Protein AF-A0A9Q0Y8T5-F1 (afdb_monomer)

pLDDT: mean 87.16, std 9.36, range [39.81, 97.25]

Radius of gyration: 27.65 Å; Cα contacts (8 Å, |Δi|>4): 551; chains: 1; bounding box: 73×61×67 Å

InterPro domains:
  IPR027417 P-loop containing nucleoside triphosphate hydrolase [SSF52540] (1-265)
  IPR051055 PIF1 DNA helicase [PTHR47642] (1-347)

Sequence (352 aa):
MRQKDDQAFAQLLNRLREGNQTCHDLATLAARQFTSDKVPNEATHLFQTNDQVNAHNNKMFDLLRTNKVQIPAIDVVTGDVSKTVKQTLLDHIPENPTKTMGLTSNLSLAVGQRVDLCLNVAVDDGLINGASGVVKSIHNSQTNQIHTVWIQFDDSSVGKAVRQSTRHLNTSDLPTTWTPITRVARQFRSGRSKNAEILRKQFPLRPASAKTVHRCQGDTLNQVVVDMSGQRSQCHVHYVALSRVTSLSGLYILNLNQDKINVDQNVLEEMKILRTKRAMKMCMPPIKTTENTTTFLHQNVRSLRKHISDIKSDGNIFSADVLVFTECHLTSTACTQDLHLDGYNLFLNKSV

Foldseek 3Di:
DQQPVAVVLVVLLVCLLLVNHDPVSVVLVVVQEDDPVPADLQAAEADADVVVQVVVLVVNLVPDPADKDKAAKDKDKDFDDDPVVRVVQVVQDDQDCVQVVQFGRIAIDGQQFKKFQCACPDVVQVNHGGFIWGFHDFDADPVRHTFKTWTQTPDQSHQLVQLVVCVVVPPDPDDSRIHIWGWDWDWGDDDDDPGMIMIITDTSMHGGSYDYLVSCQVAAGQAYEYEPPDPDQDACSVSSRSVNHNYSVRYHYYPDDPVSSHHDPVVSVVVVCCVPPVDPDPPDDQPDDDPPDQFEDEDADEPCLVCLVVCLVDVSNVVHNYYHYHYPDDDPDDDPPSNDHPPDDDDDDPPD

Mean predicted aligned error: 10.92 Å

Structure (mmCIF, N/CA/C/O backbone):
data_AF-A0A9Q0Y8T5-F1
#
_entry.id   AF-A0A9Q0Y8T5-F1
#
loop_
_atom_site.group_PDB
_atom_site.id
_atom_site.type_symbol
_atom_site.label_atom_id
_atom_site.label_alt_id
_atom_site.label_comp_id
_atom_site.label_asym_id
_atom_site.label_entity_id
_atom_site.label_seq_id
_atom_site.pdbx_PDB_ins_code
_atom_site.Cartn_x
_atom_site.Cartn_y
_atom_site.Cartn_z
_atom_site.occupancy
_atom_site.B_iso_or_equiv
_atom_site.auth_seq_id
_atom_site.auth_comp_id
_atom_site.auth_asym_id
_atom_site.auth_atom_id
_atom_site.pdbx_PDB_model_num
ATOM 1 N N . MET A 1 1 ? -13.356 1.550 10.737 1.00 67.88 1 MET A N 1
ATOM 2 C CA . MET A 1 1 ? -12.472 0.733 11.604 1.00 67.88 1 MET A CA 1
ATOM 3 C C . MET A 1 1 ? -12.069 -0.528 10.856 1.00 67.88 1 MET A C 1
ATOM 5 O O . MET A 1 1 ? -12.896 -1.024 10.103 1.00 67.88 1 MET A O 1
ATOM 9 N N . ARG A 1 2 ? -10.822 -1.002 11.012 1.00 82.62 2 ARG A N 1
ATOM 10 C CA . ARG A 1 2 ? -10.270 -2.104 10.200 1.00 82.62 2 ARG A CA 1
ATOM 11 C C . ARG A 1 2 ? -10.816 -3.477 10.614 1.00 82.62 2 ARG A C 1
ATOM 13 O O . ARG A 1 2 ? -11.361 -4.169 9.769 1.00 82.62 2 ARG A O 1
ATOM 20 N N . GLN A 1 3 ? -10.735 -3.831 11.896 1.00 89.38 3 GLN A N 1
ATOM 21 C CA . GLN A 1 3 ? -11.243 -5.098 12.452 1.00 89.38 3 GLN A CA 1
ATOM 22 C C . GLN A 1 3 ? -12.678 -4.966 12.992 1.00 89.38 3 GLN A C 1
ATOM 24 O O . GLN A 1 3 ? -12.993 -5.447 14.074 1.00 89.38 3 GLN A O 1
ATOM 29 N N . LYS A 1 4 ? -13.547 -4.233 12.284 1.00 85.94 4 LYS A N 1
ATOM 30 C CA . LYS A 1 4 ? -14.898 -3.903 12.780 1.00 85.94 4 LYS A CA 1
ATOM 31 C C . LYS A 1 4 ? -15.780 -5.139 13.026 1.00 85.94 4 LYS A C 1
ATOM 33 O O . LYS A 1 4 ? -16.634 -5.087 13.900 1.00 85.94 4 LYS A O 1
ATOM 38 N N . ASP A 1 5 ? -15.542 -6.216 12.281 1.00 88.50 5 ASP A N 1
ATOM 39 C CA . ASP A 1 5 ? -16.366 -7.429 12.292 1.00 88.50 5 ASP A CA 1
ATOM 40 C C . ASP A 1 5 ? -15.785 -8.524 13.217 1.00 88.50 5 ASP A C 1
ATOM 42 O O . ASP A 1 5 ? -16.373 -9.591 13.352 1.00 88.50 5 ASP A O 1
ATOM 46 N N . ASP A 1 6 ? -14.639 -8.269 13.869 1.00 91.69 6 ASP A N 1
ATOM 47 C CA . ASP A 1 6 ? -13.945 -9.213 14.759 1.00 91.69 6 ASP A CA 1
ATOM 48 C C . ASP A 1 6 ? -13.495 -8.501 16.048 1.00 91.69 6 ASP A C 1
ATOM 50 O O . ASP A 1 6 ? -12.343 -8.085 16.219 1.00 91.69 6 ASP A O 1
ATOM 54 N N . GLN A 1 7 ? -14.452 -8.306 16.960 1.00 92.81 7 GLN A N 1
ATOM 55 C CA . GLN A 1 7 ? -14.233 -7.576 18.211 1.00 92.81 7 GLN A CA 1
ATOM 56 C C . GLN A 1 7 ? -13.193 -8.259 19.109 1.00 92.81 7 GLN A C 1
ATOM 58 O O . GLN A 1 7 ? -12.370 -7.571 19.720 1.00 92.81 7 GLN A O 1
ATOM 63 N N . ALA A 1 8 ? -13.206 -9.593 19.178 1.00 93.69 8 ALA A N 1
ATOM 64 C CA . ALA A 1 8 ? -12.260 -10.359 19.986 1.00 93.69 8 ALA A CA 1
ATOM 65 C C . ALA A 1 8 ? -10.823 -10.137 19.496 1.00 93.69 8 ALA A C 1
ATOM 67 O O . ALA A 1 8 ? -9.931 -9.830 20.293 1.00 93.69 8 ALA A O 1
ATOM 68 N N . PHE A 1 9 ? -10.608 -10.187 18.178 1.00 94.69 9 PHE A N 1
ATOM 69 C CA . PHE A 1 9 ? -9.304 -9.905 17.591 1.00 94.69 9 PHE A CA 1
ATOM 70 C C . PHE A 1 9 ? -8.883 -8.442 17.763 1.00 94.69 9 PHE A C 1
ATOM 72 O O . PHE A 1 9 ? -7.728 -8.169 18.092 1.00 94.69 9 PHE A O 1
ATOM 79 N N . ALA A 1 10 ? -9.805 -7.487 17.614 1.00 93.81 10 ALA A N 1
ATOM 80 C CA . ALA A 1 10 ? -9.514 -6.074 17.853 1.00 93.81 10 ALA A CA 1
ATOM 81 C C . ALA A 1 10 ? -9.046 -5.819 19.299 1.00 93.81 10 ALA A C 1
ATOM 83 O O . ALA A 1 10 ? -8.082 -5.085 19.528 1.00 93.81 10 ALA A O 1
ATOM 84 N N . GLN A 1 11 ? -9.693 -6.452 20.281 1.00 94.38 11 GLN A N 1
ATOM 85 C CA . GLN A 1 11 ? -9.298 -6.367 21.687 1.00 94.38 11 GLN A CA 1
ATOM 86 C C . GLN A 1 11 ? -7.937 -7.024 21.949 1.00 94.38 11 GLN A C 1
ATOM 88 O O . GLN A 1 11 ? -7.119 -6.438 22.661 1.00 94.38 11 GLN A O 1
ATOM 93 N N . LEU A 1 12 ? -7.669 -8.187 21.343 1.00 95.44 12 LEU A N 1
ATOM 94 C CA . LEU A 1 12 ? -6.359 -8.844 21.394 1.00 95.44 12 LEU A CA 1
ATOM 95 C C . LEU A 1 12 ? -5.266 -7.912 20.865 1.00 95.44 12 LEU A C 1
ATOM 97 O O . LEU A 1 12 ? -4.269 -7.681 21.544 1.00 95.44 12 LEU A O 1
ATOM 101 N N . LEU A 1 13 ? -5.466 -7.317 19.685 1.00 94.50 13 LEU A N 1
ATOM 102 C CA . LEU A 1 13 ? -4.510 -6.385 19.086 1.00 94.50 13 LEU A CA 1
ATOM 103 C C . LEU A 1 13 ? -4.278 -5.146 19.962 1.00 94.50 13 LEU A C 1
ATOM 105 O O . LEU A 1 13 ? -3.143 -4.686 20.067 1.00 94.50 13 LEU A O 1
ATOM 109 N N . ASN A 1 14 ? -5.319 -4.616 20.608 1.00 93.94 14 ASN A N 1
ATOM 110 C CA . ASN A 1 14 ? -5.189 -3.478 21.521 1.00 93.94 14 ASN A CA 1
ATOM 111 C C . ASN A 1 14 ? -4.355 -3.821 22.760 1.00 93.94 14 ASN A C 1
ATOM 113 O O . ASN A 1 14 ? -3.514 -3.016 23.155 1.00 93.94 14 ASN A O 1
ATOM 117 N N . ARG A 1 15 ? -4.539 -5.014 23.340 1.00 94.69 15 ARG A N 1
ATOM 118 C CA . ARG A 1 15 ? -3.687 -5.499 24.436 1.00 94.69 15 ARG A CA 1
ATOM 119 C C . ARG A 1 15 ? -2.245 -5.674 23.975 1.00 94.69 15 ARG A C 1
ATOM 121 O O . ARG A 1 15 ? -1.331 -5.175 24.624 1.00 94.69 15 ARG A O 1
ATOM 128 N N . LEU A 1 16 ? -2.054 -6.296 22.812 1.00 93.00 16 LEU A N 1
ATOM 129 C CA . LEU A 1 16 ? -0.740 -6.527 22.214 1.00 93.00 16 LEU A CA 1
ATOM 130 C C . LEU A 1 16 ? 0.015 -5.217 21.934 1.00 93.00 16 LEU A C 1
ATOM 132 O O . LEU A 1 16 ? 1.216 -5.133 22.160 1.00 93.00 16 LEU A O 1
ATOM 136 N N . ARG A 1 17 ? -0.693 -4.169 21.492 1.00 91.75 17 ARG A N 1
ATOM 137 C CA . ARG A 1 17 ? -0.132 -2.829 21.246 1.00 91.75 17 ARG A CA 1
ATOM 138 C C . ARG A 1 17 ? 0.574 -2.249 22.470 1.00 91.75 17 ARG A C 1
ATOM 140 O O . ARG A 1 17 ? 1.554 -1.523 22.311 1.00 91.75 17 ARG A O 1
ATOM 147 N N . GLU A 1 18 ? 0.028 -2.519 23.651 1.00 91.19 18 GLU A N 1
ATOM 148 C CA . GLU A 1 18 ? 0.497 -1.987 24.931 1.00 91.19 18 GLU A CA 1
ATOM 149 C C . GLU A 1 18 ? 1.382 -2.973 25.702 1.00 91.19 18 GLU A C 1
ATOM 151 O O . GLU A 1 18 ? 1.854 -2.635 26.780 1.00 91.19 18 GLU A O 1
ATOM 156 N N . GLY A 1 19 ? 1.614 -4.177 25.169 1.00 90.31 19 GLY A N 1
ATOM 157 C CA . GLY A 1 19 ? 2.358 -5.223 25.875 1.00 90.31 19 GLY A CA 1
ATOM 158 C C . GLY A 1 19 ? 1.554 -5.907 26.990 1.00 90.31 19 GLY A C 1
ATOM 159 O O . GLY A 1 19 ? 2.133 -6.565 27.846 1.00 90.31 19 GLY A O 1
ATOM 160 N N . ASN A 1 20 ? 0.224 -5.765 26.980 1.00 92.62 20 ASN A N 1
ATOM 161 C CA . ASN A 1 20 ? -0.702 -6.289 27.990 1.00 92.62 20 ASN A CA 1
ATOM 162 C C . ASN A 1 20 ? -1.377 -7.605 27.548 1.00 92.62 20 ASN A C 1
ATOM 164 O O . ASN A 1 20 ? -2.517 -7.885 27.928 1.00 92.62 20 ASN A O 1
ATOM 168 N N . GLN A 1 21 ? -0.730 -8.384 26.676 1.00 92.19 21 GLN A N 1
ATOM 169 C CA . GLN A 1 21 ? -1.267 -9.654 26.181 1.00 92.19 21 GLN A CA 1
ATOM 170 C C . GLN A 1 21 ? -1.440 -10.686 27.303 1.00 92.19 21 GLN A C 1
ATOM 172 O O . GLN A 1 21 ? -0.579 -10.863 28.161 1.00 92.19 21 GLN A O 1
ATOM 177 N N . THR A 1 22 ? -2.558 -11.401 27.266 1.00 93.94 22 THR A N 1
ATOM 178 C CA . THR A 1 22 ? -2.884 -12.483 28.201 1.00 93.94 22 THR A CA 1
ATOM 179 C C . THR A 1 22 ? -2.367 -13.835 27.700 1.00 93.94 22 THR A C 1
ATOM 181 O O . THR A 1 22 ? -2.028 -13.999 26.526 1.00 93.94 22 THR A O 1
ATOM 184 N N . CYS A 1 23 ? -2.373 -14.855 28.563 1.00 93.06 23 CYS A N 1
ATOM 185 C CA . CYS A 1 23 ? -2.087 -16.232 28.146 1.00 93.06 23 CYS A CA 1
ATOM 186 C C . CYS A 1 23 ? -3.056 -16.728 27.055 1.00 93.06 23 CYS A C 1
ATOM 188 O O . CYS A 1 23 ? -2.643 -17.443 26.143 1.00 93.06 23 CYS A O 1
ATOM 190 N N . HIS A 1 24 ? -4.320 -16.295 27.098 1.00 94.62 24 HIS A N 1
ATOM 191 C CA . HIS A 1 24 ? -5.316 -16.611 26.077 1.00 94.62 24 HIS A CA 1
ATOM 192 C C . HIS A 1 24 ? -5.001 -15.946 24.729 1.00 94.62 24 HIS A C 1
ATOM 194 O O . HIS A 1 24 ? -5.141 -16.578 23.682 1.00 94.62 24 HIS A O 1
ATOM 200 N N . ASP A 1 25 ? -4.514 -14.701 24.738 1.00 94.38 25 ASP A N 1
ATOM 201 C CA . ASP A 1 25 ? -4.087 -14.007 23.517 1.00 94.38 25 ASP A CA 1
ATOM 202 C C . ASP A 1 25 ? -2.917 -14.736 22.848 1.00 94.38 25 ASP A C 1
ATOM 204 O O . ASP A 1 25 ? -2.925 -14.965 21.638 1.00 94.38 25 ASP A O 1
ATOM 208 N N . LEU A 1 26 ? -1.929 -15.158 23.643 1.00 92.31 26 LEU A N 1
ATOM 209 C CA . LEU A 1 26 ? -0.777 -15.915 23.155 1.00 92.31 26 LEU A CA 1
ATOM 210 C C . LEU A 1 26 ? -1.186 -17.286 22.606 1.00 92.31 26 LEU A C 1
ATOM 212 O O . LEU A 1 26 ? -0.705 -17.674 21.544 1.00 92.31 26 LEU A O 1
ATOM 216 N N . ALA A 1 27 ? -2.105 -17.989 23.274 1.00 94.25 27 ALA A N 1
ATOM 217 C CA . ALA A 1 27 ? -2.665 -19.244 22.772 1.00 94.25 27 ALA A CA 1
ATOM 218 C C . ALA A 1 27 ? -3.433 -19.041 21.453 1.00 94.25 27 ALA A C 1
ATOM 220 O O . ALA A 1 27 ? -3.306 -19.843 20.530 1.00 94.25 27 ALA A O 1
ATOM 221 N N . THR A 1 28 ? -4.168 -17.934 21.331 1.00 94.88 28 THR A N 1
ATOM 222 C CA . THR A 1 28 ? -4.886 -17.564 20.103 1.00 94.88 28 THR A CA 1
ATOM 223 C C . THR A 1 28 ? -3.918 -17.302 18.949 1.00 94.88 28 THR A C 1
ATOM 225 O O . THR A 1 28 ? -4.132 -17.794 17.844 1.00 94.88 28 THR A O 1
ATOM 228 N N . LEU A 1 29 ? -2.818 -16.580 19.192 1.00 93.50 29 LEU A N 1
ATOM 229 C CA . LEU A 1 29 ? -1.768 -16.368 18.189 1.00 93.50 29 LEU A CA 1
ATOM 230 C C . LEU A 1 29 ? -1.040 -17.674 17.837 1.00 93.50 29 LEU A C 1
ATOM 232 O O . LEU A 1 29 ? -0.762 -17.914 16.664 1.00 93.50 29 LEU A O 1
ATOM 236 N N . ALA A 1 30 ? -0.782 -18.543 18.818 1.00 93.25 30 ALA A N 1
ATOM 237 C CA . ALA A 1 30 ? -0.176 -19.856 18.595 1.00 93.25 30 ALA A CA 1
ATOM 238 C C . ALA A 1 30 ? -1.070 -20.769 17.740 1.00 93.25 30 ALA A C 1
ATOM 240 O O . ALA A 1 30 ? -0.576 -21.453 16.849 1.00 93.25 30 ALA A O 1
ATOM 241 N N . ALA A 1 31 ? -2.394 -20.710 17.916 1.00 94.31 31 ALA A N 1
ATOM 242 C CA . ALA A 1 31 ? -3.352 -21.413 17.058 1.00 94.31 31 ALA A CA 1
ATOM 243 C C . ALA A 1 31 ? -3.362 -20.899 15.603 1.00 94.31 31 ALA A C 1
ATOM 245 O O . ALA A 1 31 ? -3.901 -21.554 14.711 1.00 94.31 31 ALA A O 1
ATOM 246 N N . ARG A 1 32 ? -2.767 -19.727 15.351 1.00 94.19 32 ARG A N 1
ATOM 247 C CA . ARG A 1 32 ? -2.553 -19.151 14.015 1.00 94.19 32 ARG A CA 1
ATOM 248 C C . ARG A 1 32 ? -1.127 -19.346 13.506 1.00 94.19 32 ARG A C 1
ATOM 250 O O . ARG A 1 32 ? -0.751 -18.719 12.513 1.00 94.19 32 ARG A O 1
ATOM 257 N N . GLN A 1 33 ? -0.333 -20.192 14.158 1.00 93.44 33 GLN A N 1
ATOM 258 C CA . GLN A 1 33 ? 0.968 -20.592 13.650 1.00 93.44 33 GLN A CA 1
ATOM 259 C C . GLN A 1 33 ? 0.806 -21.680 12.586 1.00 93.44 33 GLN A C 1
ATOM 261 O O . GLN A 1 33 ? 0.162 -22.703 12.809 1.00 93.44 33 GLN A O 1
ATOM 266 N N . PHE A 1 34 ? 1.413 -21.459 11.425 1.00 93.19 34 PHE A N 1
ATOM 267 C CA . PHE A 1 34 ? 1.387 -22.387 10.300 1.00 93.19 34 PHE A CA 1
ATOM 268 C C . PHE A 1 34 ? 2.806 -22.741 9.863 1.00 93.19 34 PHE A C 1
ATOM 270 O O . PHE A 1 34 ? 3.776 -22.041 10.156 1.00 93.19 34 PHE A O 1
ATOM 277 N N . THR A 1 35 ? 2.916 -23.849 9.143 1.00 89.19 35 THR A N 1
ATOM 278 C CA . THR A 1 35 ? 4.107 -24.214 8.382 1.00 89.19 35 THR A CA 1
ATOM 279 C C . THR A 1 35 ? 4.017 -23.606 6.982 1.00 89.19 35 THR A C 1
ATOM 281 O O . THR A 1 35 ? 2.923 -23.344 6.479 1.00 89.19 35 THR A O 1
ATOM 284 N N . SER A 1 36 ? 5.161 -23.356 6.343 1.00 82.81 36 SER A N 1
ATOM 285 C CA . SER A 1 36 ? 5.231 -22.621 5.070 1.00 82.81 36 SER A CA 1
ATOM 286 C C . SER A 1 36 ? 4.442 -23.262 3.918 1.00 82.81 36 SER A C 1
ATOM 288 O O . SER A 1 36 ? 4.075 -22.570 2.979 1.00 82.81 36 SER A O 1
ATOM 290 N N . ASP A 1 37 ? 4.174 -24.566 3.983 1.00 83.88 37 ASP A N 1
ATOM 291 C CA . ASP A 1 37 ? 3.366 -25.341 3.032 1.00 83.88 37 ASP A CA 1
ATOM 292 C C . ASP A 1 37 ? 1.849 -25.144 3.197 1.00 83.88 37 ASP A C 1
ATOM 2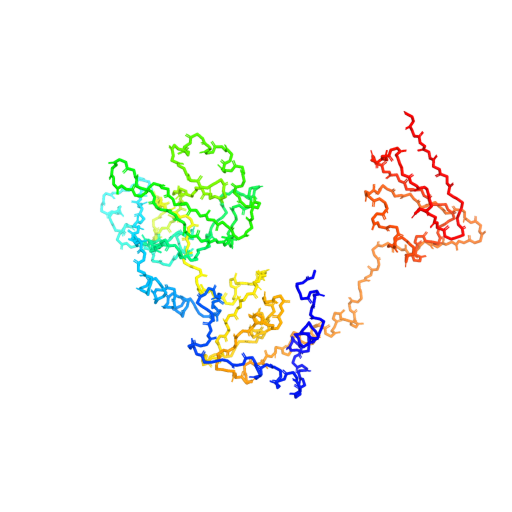94 O O . ASP A 1 37 ? 1.094 -25.402 2.263 1.00 83.88 37 ASP A O 1
ATOM 298 N N . LYS A 1 38 ? 1.389 -24.667 4.360 1.00 85.94 38 LYS A N 1
ATOM 299 C CA . LYS A 1 38 ? -0.040 -24.482 4.679 1.00 85.94 38 LYS A CA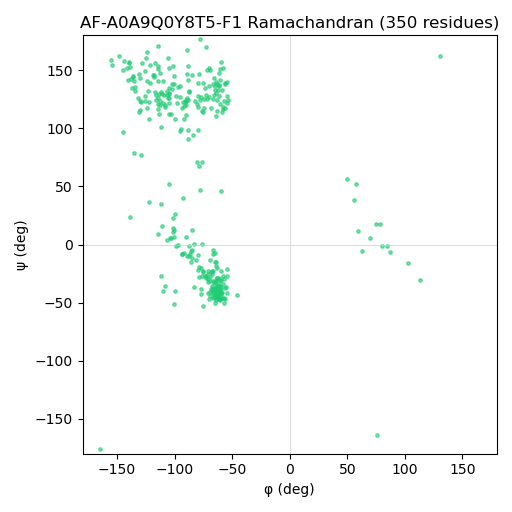 1
ATOM 300 C C . LYS A 1 38 ? -0.520 -23.040 4.533 1.00 85.94 38 LYS A C 1
ATOM 302 O O . LYS A 1 38 ? -1.648 -22.718 4.905 1.00 85.94 38 LYS A O 1
ATOM 307 N N . VAL A 1 39 ? 0.339 -22.164 4.026 1.00 88.12 39 VAL A N 1
ATOM 308 C CA . VAL A 1 39 ? 0.042 -20.747 3.843 1.00 88.12 39 VAL A CA 1
ATOM 309 C C . VAL A 1 39 ? -0.441 -20.496 2.408 1.00 88.12 39 VAL A C 1
ATOM 311 O O . VAL A 1 39 ? 0.161 -21.026 1.476 1.00 88.12 39 VAL A O 1
ATOM 314 N N . PRO A 1 40 ? -1.498 -19.688 2.194 1.00 86.88 40 PRO A N 1
ATOM 315 C CA . PRO A 1 40 ? -1.965 -19.362 0.848 1.00 86.88 40 PRO A CA 1
ATOM 316 C C . PRO A 1 40 ? -0.897 -18.631 0.025 1.00 86.88 40 PRO A C 1
ATOM 318 O O . PRO A 1 40 ? -0.283 -17.677 0.506 1.00 86.88 40 PRO A O 1
ATOM 321 N N . ASN A 1 41 ? -0.724 -19.022 -1.239 1.00 81.81 41 ASN A N 1
ATOM 322 C CA . ASN A 1 41 ? 0.243 -18.392 -2.147 1.00 81.81 41 ASN A CA 1
ATOM 323 C C . ASN A 1 41 ? -0.146 -16.950 -2.509 1.00 81.81 41 ASN A C 1
ATOM 325 O O . ASN A 1 41 ? 0.708 -16.134 -2.855 1.00 81.81 41 ASN A O 1
ATOM 329 N N . GLU A 1 42 ? -1.439 -16.634 -2.447 1.00 84.06 42 GLU A N 1
ATOM 330 C CA . GLU A 1 42 ? -1.994 -15.317 -2.749 1.00 84.06 42 GLU A CA 1
ATOM 331 C C . GLU A 1 42 ? -1.814 -14.325 -1.589 1.00 84.06 42 GLU A C 1
ATOM 333 O O . GLU A 1 42 ? -1.900 -13.109 -1.795 1.00 84.06 42 GLU A O 1
ATOM 338 N N . ALA A 1 43 ? -1.567 -14.827 -0.373 1.00 88.94 43 ALA A N 1
ATOM 339 C CA . ALA A 1 43 ? -1.438 -14.002 0.818 1.00 88.94 43 ALA A CA 1
ATOM 340 C C . ALA A 1 43 ? -0.147 -13.172 0.772 1.00 88.94 43 ALA A C 1
ATOM 342 O O . ALA A 1 43 ? 0.939 -13.650 0.438 1.00 88.94 43 ALA A O 1
ATOM 343 N N . THR A 1 44 ? -0.260 -11.894 1.139 1.00 91.75 44 THR A N 1
ATOM 344 C CA . THR A 1 44 ? 0.901 -10.998 1.135 1.00 91.75 44 THR A CA 1
ATOM 345 C C . THR A 1 44 ? 1.802 -11.316 2.322 1.00 91.75 44 THR A C 1
ATOM 347 O O . THR A 1 44 ? 1.354 -11.296 3.471 1.00 91.75 44 THR A O 1
ATOM 350 N N . HIS A 1 45 ? 3.077 -11.576 2.049 1.00 94.06 45 HIS A N 1
ATOM 351 C CA . HIS A 1 45 ? 4.071 -11.850 3.080 1.00 94.06 45 HIS A CA 1
ATOM 352 C C . HIS A 1 45 ? 4.697 -10.556 3.600 1.00 94.06 45 HIS A C 1
ATOM 354 O O . HIS A 1 45 ? 5.141 -9.709 2.825 1.00 94.06 45 HIS A O 1
ATOM 360 N N . LEU A 1 46 ? 4.754 -10.397 4.919 1.00 92.75 46 LEU A N 1
ATOM 361 C CA . LEU A 1 46 ? 5.363 -9.248 5.573 1.00 92.75 46 LEU A CA 1
ATOM 362 C C . LEU A 1 46 ? 6.713 -9.618 6.174 1.00 92.75 46 LEU A C 1
ATOM 364 O O . LEU A 1 46 ? 6.814 -10.522 7.002 1.00 92.75 46 LEU A O 1
ATOM 368 N N . PHE A 1 47 ? 7.734 -8.851 5.799 1.00 91.44 47 PHE A N 1
ATOM 369 C CA . PHE A 1 47 ? 9.098 -8.996 6.303 1.00 91.44 47 PHE A CA 1
ATOM 370 C C . PHE A 1 47 ? 9.620 -7.692 6.906 1.00 91.44 47 PHE A C 1
ATOM 372 O O . PHE A 1 47 ? 9.065 -6.611 6.698 1.00 91.44 47 PHE A O 1
ATOM 379 N N . GLN A 1 48 ? 10.716 -7.771 7.656 1.00 87.06 48 GLN A N 1
ATOM 380 C CA . GLN A 1 48 ? 11.328 -6.590 8.269 1.00 87.06 48 GLN A CA 1
ATOM 381 C C . GLN A 1 48 ? 12.247 -5.845 7.291 1.00 87.06 48 GLN A C 1
ATOM 383 O O . GLN A 1 48 ? 12.284 -4.615 7.304 1.00 87.06 48 GLN A O 1
ATOM 388 N N . THR A 1 49 ? 12.972 -6.565 6.425 1.00 88.31 49 THR A N 1
ATOM 389 C CA . THR A 1 49 ? 13.985 -5.979 5.531 1.00 88.31 49 THR A CA 1
ATOM 390 C C . THR A 1 49 ? 13.603 -6.086 4.057 1.00 88.31 49 THR A C 1
ATOM 392 O O . THR A 1 49 ? 12.873 -6.988 3.645 1.00 88.31 49 THR A O 1
ATOM 395 N N . ASN A 1 50 ? 14.124 -5.166 3.236 1.00 88.81 50 ASN A N 1
ATOM 396 C CA . ASN A 1 50 ? 13.925 -5.216 1.785 1.00 88.81 50 ASN A CA 1
ATOM 397 C C . ASN A 1 50 ? 14.572 -6.459 1.159 1.00 88.81 50 ASN A C 1
ATOM 399 O O . ASN A 1 50 ? 14.032 -6.982 0.193 1.00 88.81 50 ASN A O 1
ATOM 403 N N . ASP A 1 51 ? 15.672 -6.966 1.718 1.00 89.88 51 ASP A N 1
ATOM 404 C CA . ASP A 1 51 ? 16.359 -8.144 1.178 1.00 89.88 51 ASP A CA 1
ATOM 405 C C . ASP A 1 51 ? 15.487 -9.399 1.279 1.00 89.88 51 ASP A C 1
ATOM 407 O O . ASP A 1 51 ? 15.358 -10.138 0.307 1.00 89.88 51 ASP A O 1
ATOM 411 N N . GLN A 1 52 ? 14.805 -9.595 2.415 1.00 91.00 52 GLN A N 1
ATOM 412 C CA . GLN A 1 52 ? 13.840 -10.686 2.590 1.00 91.00 52 GLN A CA 1
ATOM 413 C C . GLN A 1 52 ? 12.652 -10.545 1.630 1.00 91.00 52 GLN A C 1
ATOM 415 O O . GLN A 1 52 ? 12.231 -11.522 1.009 1.00 91.00 52 GLN A O 1
ATOM 420 N N . VAL A 1 53 ? 12.143 -9.318 1.466 1.00 91.81 53 VAL A N 1
ATOM 421 C CA . VAL A 1 53 ? 11.069 -9.016 0.509 1.00 91.81 53 VAL A CA 1
ATOM 422 C C . VAL A 1 53 ? 11.495 -9.343 -0.918 1.00 91.81 53 VAL A C 1
ATOM 424 O O . VAL A 1 53 ? 10.747 -9.995 -1.642 1.00 91.81 53 VAL A O 1
ATOM 427 N N . ASN A 1 54 ? 12.688 -8.914 -1.324 1.00 92.12 54 ASN A N 1
ATOM 428 C CA . ASN A 1 54 ? 13.219 -9.146 -2.662 1.00 92.12 54 ASN A CA 1
ATOM 429 C C . ASN A 1 54 ? 13.457 -10.639 -2.905 1.00 92.12 54 ASN A C 1
ATOM 431 O O . ASN A 1 54 ? 13.022 -11.155 -3.929 1.00 92.12 54 ASN A O 1
ATOM 435 N N . ALA A 1 55 ? 14.058 -11.352 -1.948 1.00 92.94 55 ALA A N 1
ATOM 436 C CA . ALA A 1 55 ? 14.274 -12.793 -2.039 1.00 92.94 55 ALA A CA 1
ATOM 437 C C . ALA A 1 55 ? 12.953 -13.563 -2.195 1.00 92.94 55 ALA A C 1
ATOM 439 O O . ALA A 1 55 ? 12.836 -14.421 -3.070 1.00 92.94 55 ALA A O 1
ATOM 440 N N . HIS A 1 56 ? 11.935 -13.227 -1.397 1.00 92.56 56 HIS A N 1
ATOM 441 C CA . HIS A 1 56 ? 10.624 -13.863 -1.500 1.00 92.56 56 HIS A CA 1
ATOM 442 C C . HIS A 1 56 ? 9.926 -13.521 -2.823 1.00 92.56 56 HIS A C 1
ATOM 444 O O . HIS A 1 56 ? 9.431 -14.415 -3.502 1.00 92.56 56 HIS A O 1
ATOM 450 N N . ASN A 1 57 ? 9.916 -12.249 -3.230 1.00 93.69 57 ASN A N 1
ATOM 451 C CA . ASN A 1 57 ? 9.318 -11.831 -4.500 1.00 93.69 57 ASN A CA 1
ATOM 452 C C . ASN A 1 57 ? 9.994 -12.492 -5.712 1.00 93.69 57 ASN A C 1
ATOM 454 O O . ASN A 1 57 ? 9.292 -12.909 -6.631 1.00 93.69 57 ASN A O 1
ATOM 458 N N . ASN A 1 58 ? 11.323 -12.627 -5.700 1.00 93.44 58 ASN A N 1
ATOM 459 C CA . ASN A 1 58 ? 12.076 -13.318 -6.748 1.00 93.44 58 ASN A CA 1
ATOM 460 C C . ASN A 1 58 ? 11.740 -14.812 -6.768 1.00 93.44 58 ASN A C 1
ATOM 462 O O . ASN A 1 58 ? 11.406 -15.342 -7.820 1.00 93.44 58 ASN A O 1
ATOM 466 N N . LYS A 1 59 ? 11.688 -15.467 -5.600 1.00 92.94 59 LYS A N 1
ATOM 467 C CA . LYS A 1 59 ? 11.246 -16.865 -5.496 1.00 92.94 59 LYS A CA 1
ATOM 468 C C . LYS A 1 59 ? 9.840 -17.060 -6.071 1.00 92.94 59 LYS A C 1
ATOM 470 O O . LYS A 1 59 ? 9.613 -17.994 -6.833 1.00 92.94 59 LYS A O 1
ATOM 475 N N . MET A 1 60 ? 8.894 -16.183 -5.731 1.00 91.50 60 MET A N 1
ATOM 476 C CA . MET A 1 60 ? 7.528 -16.255 -6.262 1.00 91.50 60 MET A CA 1
ATOM 477 C C . MET A 1 60 ? 7.490 -16.016 -7.772 1.00 91.50 60 MET A C 1
ATOM 479 O O . MET A 1 60 ? 6.758 -16.700 -8.483 1.00 91.50 60 MET A O 1
ATOM 483 N N . PHE A 1 61 ? 8.309 -15.092 -8.277 1.00 92.81 61 PHE A N 1
ATOM 484 C CA . PHE A 1 61 ? 8.487 -14.888 -9.710 1.00 92.81 61 PHE A CA 1
ATOM 485 C C . PHE A 1 61 ? 9.039 -16.143 -10.399 1.00 92.81 61 PHE A C 1
ATOM 487 O O . PHE A 1 61 ? 8.522 -16.529 -11.445 1.00 92.81 61 PHE A O 1
ATOM 494 N N . ASP A 1 62 ? 10.022 -16.825 -9.813 1.00 92.88 62 ASP A N 1
ATOM 495 C CA . ASP A 1 62 ? 10.624 -18.044 -10.364 1.00 92.88 62 ASP A CA 1
ATOM 496 C C . ASP A 1 62 ? 9.638 -19.219 -10.398 1.00 92.88 62 ASP A C 1
ATOM 498 O O . ASP A 1 62 ? 9.589 -19.950 -11.389 1.00 92.88 62 ASP A O 1
ATOM 502 N N . LEU A 1 63 ? 8.786 -19.343 -9.377 1.00 90.81 63 LEU A N 1
ATOM 503 C CA . LEU A 1 63 ? 7.769 -20.395 -9.277 1.00 90.81 63 LEU A CA 1
ATOM 504 C C . LEU A 1 63 ? 6.628 -20.263 -10.297 1.00 90.81 63 LEU A C 1
ATOM 506 O O . LEU A 1 63 ? 6.026 -21.272 -10.674 1.00 90.81 63 LEU A O 1
ATOM 510 N N . LEU A 1 64 ? 6.315 -19.048 -10.755 1.00 89.81 64 LEU A N 1
ATOM 511 C CA . LEU A 1 64 ? 5.285 -18.844 -11.776 1.00 89.81 64 LEU A CA 1
ATOM 512 C C . LEU A 1 64 ? 5.700 -19.515 -13.096 1.00 89.81 64 LEU A C 1
ATOM 514 O O . LEU A 1 64 ? 6.858 -19.467 -13.493 1.00 89.81 64 LEU A O 1
ATOM 518 N N . ARG A 1 65 ? 4.756 -20.144 -13.803 1.00 91.12 65 ARG A N 1
ATOM 519 C CA . ARG A 1 65 ? 4.990 -20.764 -15.131 1.00 91.12 65 ARG A CA 1
ATOM 520 C C . ARG A 1 65 ? 4.366 -19.975 -16.284 1.00 91.12 65 ARG A C 1
ATOM 522 O O . ARG A 1 65 ? 4.367 -20.420 -17.425 1.00 91.12 65 ARG A O 1
ATOM 529 N N . THR A 1 66 ? 3.780 -18.831 -15.964 1.00 91.88 66 THR A N 1
ATOM 530 C CA . THR A 1 66 ? 3.108 -17.934 -16.901 1.00 91.88 66 THR A CA 1
ATOM 531 C C . THR A 1 66 ? 4.117 -17.107 -17.697 1.00 91.88 66 THR A C 1
ATOM 533 O O . THR A 1 66 ? 5.322 -17.193 -17.470 1.00 91.88 66 THR A O 1
ATOM 536 N N . ASN A 1 67 ? 3.630 -16.292 -18.637 1.00 91.25 67 ASN A N 1
ATOM 537 C CA . ASN A 1 67 ? 4.477 -15.380 -19.402 1.00 91.25 67 ASN A CA 1
ATOM 538 C C . ASN A 1 67 ? 5.264 -14.450 -18.459 1.00 91.25 67 ASN A C 1
ATOM 540 O O . ASN A 1 67 ? 4.650 -13.663 -17.729 1.00 91.25 67 ASN A O 1
ATOM 544 N N . LYS A 1 68 ? 6.598 -14.559 -18.489 1.00 93.94 68 LYS A N 1
ATOM 545 C CA . LYS A 1 68 ? 7.542 -13.760 -17.702 1.00 93.94 68 LYS A CA 1
ATOM 546 C C . LYS A 1 68 ? 8.305 -12.813 -18.603 1.00 93.94 68 LYS A C 1
ATOM 548 O O . LYS A 1 68 ? 8.756 -13.192 -19.680 1.00 93.94 68 LYS A O 1
ATOM 553 N N . VAL A 1 69 ? 8.528 -11.608 -18.108 1.00 93.31 69 VAL A N 1
ATOM 554 C CA . VAL A 1 69 ? 9.322 -10.593 -18.786 1.00 93.31 69 VAL A CA 1
ATOM 555 C C . VAL A 1 69 ? 10.253 -9.916 -17.796 1.00 93.31 69 VAL A C 1
ATOM 557 O O . VAL A 1 69 ? 9.902 -9.686 -16.637 1.00 93.31 69 VAL A O 1
ATOM 560 N N . GLN A 1 70 ? 11.440 -9.569 -18.275 1.00 93.50 70 GLN A N 1
ATOM 561 C CA . GLN A 1 70 ? 12.359 -8.673 -17.590 1.00 93.50 70 GLN A CA 1
ATOM 562 C C . GLN A 1 70 ? 12.496 -7.416 -18.436 1.00 93.50 70 GLN A C 1
ATOM 564 O O . GLN A 1 70 ? 12.826 -7.481 -19.619 1.00 93.50 70 GLN A O 1
ATOM 569 N N . ILE A 1 71 ? 12.152 -6.277 -17.845 1.00 94.50 71 ILE A N 1
ATOM 570 C CA . ILE A 1 71 ? 12.036 -5.003 -18.544 1.00 94.50 71 ILE A CA 1
ATOM 571 C C . ILE A 1 71 ? 13.162 -4.092 -18.053 1.00 94.50 71 ILE A C 1
ATOM 573 O O . ILE A 1 71 ? 13.019 -3.495 -16.978 1.00 94.50 71 ILE A O 1
ATOM 577 N N . PRO A 1 72 ? 14.259 -3.937 -18.816 1.00 94.81 72 PRO A N 1
ATOM 578 C CA . PRO A 1 72 ? 15.282 -2.961 -18.478 1.00 94.81 72 PRO A CA 1
ATOM 579 C C . PRO A 1 72 ? 14.715 -1.542 -18.593 1.00 94.81 72 PRO A C 1
ATOM 581 O O . PRO A 1 72 ? 13.881 -1.238 -19.454 1.00 94.81 72 PRO A O 1
ATOM 584 N N . ALA A 1 73 ? 15.152 -0.672 -17.692 1.00 95.06 73 ALA A N 1
ATOM 585 C CA . ALA A 1 73 ? 14.846 0.744 -17.727 1.00 95.06 73 ALA A CA 1
ATOM 586 C C . ALA A 1 73 ? 15.556 1.409 -18.910 1.00 95.06 73 ALA A C 1
ATOM 588 O O . ALA A 1 73 ? 16.638 0.995 -19.323 1.00 95.06 73 ALA A O 1
ATOM 589 N N . ILE A 1 74 ? 14.946 2.465 -19.445 1.00 94.25 74 ILE A N 1
ATOM 590 C CA . ILE A 1 74 ? 15.577 3.298 -20.470 1.00 94.25 74 ILE A CA 1
ATOM 591 C C . ILE A 1 74 ? 16.125 4.536 -19.767 1.00 94.25 74 ILE A C 1
ATOM 593 O O . ILE A 1 74 ? 15.344 5.398 -19.354 1.00 94.25 74 ILE A O 1
ATOM 597 N N . ASP A 1 75 ? 17.447 4.610 -19.642 1.00 94.69 75 ASP A N 1
ATOM 598 C CA . ASP A 1 75 ? 18.151 5.710 -18.985 1.00 94.69 75 ASP A CA 1
ATOM 599 C C . ASP A 1 75 ? 18.815 6.626 -20.018 1.00 94.69 75 ASP A C 1
ATOM 601 O O . ASP A 1 75 ? 19.514 6.176 -20.925 1.00 94.69 75 ASP A O 1
ATOM 605 N N . VAL A 1 76 ? 18.580 7.933 -19.890 1.00 93.62 76 VAL A N 1
ATOM 606 C CA . VAL A 1 76 ? 19.135 8.962 -20.777 1.00 93.62 76 VAL A CA 1
ATOM 607 C C . VAL A 1 76 ? 19.737 10.077 -19.934 1.00 93.62 76 VAL A C 1
ATOM 609 O O . VAL A 1 76 ? 19.050 10.662 -19.101 1.00 93.62 76 VAL A O 1
ATOM 612 N N . VAL A 1 77 ? 21.008 10.411 -20.167 1.00 91.44 77 VAL A N 1
ATOM 613 C CA . VAL A 1 77 ? 21.649 11.561 -19.512 1.00 91.44 77 VAL A CA 1
ATOM 614 C C . VAL A 1 77 ? 21.234 12.850 -20.217 1.00 91.44 77 VAL A C 1
ATOM 616 O O . VAL A 1 77 ? 21.530 13.055 -21.396 1.00 91.44 77 VAL A O 1
ATOM 619 N N . THR A 1 78 ? 20.574 13.734 -19.478 1.00 88.31 78 THR A N 1
ATOM 620 C CA . THR A 1 78 ? 20.194 15.084 -19.897 1.00 88.31 78 THR A CA 1
ATOM 621 C C . THR A 1 78 ? 21.150 16.104 -19.288 1.00 88.31 78 THR A C 1
ATOM 623 O O . THR A 1 78 ? 21.434 16.041 -18.094 1.00 88.31 78 THR A O 1
ATOM 626 N N . GLY A 1 79 ? 21.638 17.048 -20.090 1.00 84.19 79 GLY A N 1
ATOM 627 C CA . GLY A 1 79 ? 22.584 18.079 -19.655 1.00 84.19 79 GLY A CA 1
ATOM 628 C C . GLY A 1 79 ? 23.792 18.206 -20.578 1.00 84.19 79 GLY A C 1
ATOM 629 O O . GLY A 1 79 ? 24.081 17.311 -21.386 1.00 84.19 79 GLY A O 1
ATOM 630 N N . ASP A 1 80 ? 24.480 19.339 -20.456 1.00 84.25 80 ASP A N 1
ATOM 631 C CA . ASP A 1 80 ? 25.671 19.647 -21.241 1.00 84.25 80 ASP A CA 1
ATOM 632 C C . ASP A 1 80 ? 26.922 19.121 -20.530 1.00 84.25 80 ASP A C 1
ATOM 634 O O . ASP A 1 80 ? 27.501 19.752 -19.644 1.00 84.25 80 ASP A O 1
ATOM 638 N N . VAL A 1 81 ? 27.276 17.883 -20.864 1.00 84.94 81 VAL A N 1
ATOM 639 C CA . VAL A 1 81 ? 28.441 17.175 -20.334 1.00 84.94 81 VAL A CA 1
ATOM 640 C C . VAL A 1 81 ? 29.101 16.360 -21.442 1.00 84.94 81 VAL A C 1
ATOM 642 O O . VAL A 1 81 ? 28.443 15.907 -22.386 1.00 84.94 81 VAL A O 1
ATOM 645 N N . SER A 1 82 ? 30.412 16.145 -21.319 1.00 87.38 82 SER A N 1
ATOM 646 C CA . SER A 1 82 ? 31.186 15.362 -22.284 1.00 87.38 82 SER A CA 1
ATOM 647 C C . SER A 1 82 ? 30.673 13.920 -22.398 1.00 87.38 82 SER A C 1
ATOM 649 O O . SER A 1 82 ? 30.079 13.369 -21.470 1.00 87.38 82 SER A O 1
ATOM 651 N N . LYS A 1 83 ? 30.947 13.262 -23.533 1.00 87.50 83 LYS A N 1
ATOM 652 C CA . LYS A 1 83 ? 30.562 11.855 -23.762 1.00 87.50 83 LYS A CA 1
ATOM 653 C C . LYS A 1 83 ? 31.110 10.910 -22.686 1.00 87.50 83 LYS A C 1
ATOM 655 O O . LYS A 1 83 ? 30.404 10.002 -22.264 1.00 87.50 83 LYS A O 1
ATOM 660 N N . THR A 1 84 ? 32.332 11.155 -22.210 1.00 86.88 84 THR A N 1
ATOM 661 C CA . THR A 1 84 ? 32.954 10.367 -21.138 1.00 86.88 84 THR A CA 1
ATOM 662 C C . THR A 1 84 ? 32.195 10.507 -19.823 1.00 86.88 84 THR A C 1
ATOM 664 O O . THR A 1 84 ? 31.922 9.505 -19.174 1.00 86.88 84 THR A O 1
ATOM 667 N N . VAL A 1 85 ? 31.773 11.723 -19.463 1.00 84.88 85 VAL A N 1
ATOM 668 C CA . VAL A 1 85 ? 30.955 11.967 -18.265 1.00 84.88 85 VAL A CA 1
ATOM 669 C C . VAL A 1 85 ? 29.558 11.359 -18.408 1.00 84.88 85 VAL A C 1
ATOM 671 O O . VAL A 1 85 ? 29.021 10.832 -17.439 1.00 84.88 85 VAL A O 1
ATOM 674 N N . LYS A 1 86 ? 28.962 11.371 -19.608 1.00 86.19 86 LYS A N 1
ATOM 675 C CA . LYS A 1 86 ? 27.684 10.676 -19.847 1.00 86.19 86 LYS A CA 1
ATOM 676 C C . LYS A 1 86 ? 27.808 9.175 -19.600 1.00 86.19 86 LYS A C 1
ATOM 678 O O . LYS A 1 86 ? 26.963 8.620 -18.908 1.00 86.19 86 LYS A O 1
ATOM 683 N N . GLN A 1 87 ? 28.857 8.543 -20.125 1.00 88.25 87 GLN A N 1
ATOM 684 C CA . GLN A 1 87 ? 29.065 7.109 -19.941 1.00 88.25 87 GLN A CA 1
ATOM 685 C C . GLN A 1 87 ? 29.306 6.764 -18.468 1.00 88.25 87 GLN A C 1
ATOM 687 O O . GLN A 1 87 ? 28.622 5.899 -17.936 1.00 88.25 87 GLN A O 1
ATOM 692 N N . THR A 1 88 ? 30.167 7.510 -17.764 1.00 87.88 88 THR A N 1
ATOM 693 C CA . THR A 1 88 ? 30.412 7.249 -16.336 1.00 87.88 88 THR A CA 1
ATOM 694 C C . THR A 1 88 ? 29.157 7.414 -15.482 1.00 87.88 88 THR A C 1
ATOM 696 O O . THR A 1 88 ? 28.974 6.658 -14.531 1.00 87.88 88 THR A O 1
ATOM 699 N N . LEU A 1 89 ? 28.272 8.359 -15.816 1.00 87.06 89 LEU A N 1
ATOM 700 C CA . LEU A 1 89 ? 26.981 8.518 -15.142 1.00 87.06 89 LEU A CA 1
ATOM 701 C C . LEU A 1 89 ? 26.037 7.336 -15.386 1.00 87.06 89 LEU A C 1
ATOM 703 O O . LEU A 1 89 ? 25.354 6.930 -14.448 1.00 87.06 89 LEU A O 1
ATOM 707 N N . LEU A 1 90 ? 26.005 6.794 -16.607 1.00 88.38 90 LEU A N 1
ATOM 708 C CA . LEU A 1 90 ? 25.207 5.612 -16.950 1.00 88.38 90 LEU A CA 1
ATOM 709 C C . LEU A 1 90 ? 25.745 4.340 -16.280 1.00 88.38 90 LEU A C 1
ATOM 711 O O . LEU A 1 90 ? 24.957 3.532 -15.795 1.00 88.38 90 LEU A O 1
ATOM 715 N N . ASP A 1 91 ? 27.067 4.197 -16.184 1.00 88.19 91 ASP A N 1
ATOM 716 C CA . ASP A 1 91 ? 27.710 3.034 -15.562 1.00 88.19 91 ASP A CA 1
ATOM 717 C C . ASP A 1 91 ? 27.526 3.012 -14.031 1.00 88.19 91 ASP A C 1
ATOM 719 O O . ASP A 1 91 ? 27.540 1.951 -13.412 1.00 88.19 91 ASP A O 1
ATOM 723 N N . HIS A 1 92 ? 27.326 4.180 -13.407 1.00 88.00 92 HIS A N 1
ATOM 724 C CA . HIS A 1 92 ? 27.206 4.338 -11.951 1.00 88.00 92 HIS A CA 1
ATOM 725 C C . HIS A 1 92 ? 25.794 4.746 -11.506 1.00 88.00 92 HIS A C 1
ATOM 727 O O . HIS A 1 92 ? 25.623 5.511 -10.547 1.00 88.00 92 HIS A O 1
ATOM 733 N N . ILE A 1 93 ? 24.754 4.262 -12.190 1.00 89.62 93 ILE A N 1
ATOM 734 C CA . ILE A 1 93 ? 23.381 4.467 -11.720 1.00 89.62 93 ILE A CA 1
ATOM 735 C C . ILE A 1 93 ? 23.123 3.576 -10.496 1.00 89.62 93 ILE A C 1
ATOM 737 O O . ILE A 1 93 ? 23.350 2.369 -10.562 1.00 89.62 93 ILE A O 1
ATOM 741 N N . PRO A 1 94 ? 22.611 4.120 -9.374 1.00 88.19 94 PRO A N 1
ATOM 742 C CA . PRO A 1 94 ? 22.285 3.307 -8.213 1.00 88.19 94 PRO A CA 1
ATOM 743 C C . PRO A 1 94 ? 21.216 2.255 -8.531 1.00 88.19 94 PRO A C 1
ATOM 745 O O . PRO A 1 94 ? 20.190 2.561 -9.137 1.00 88.19 94 PRO A O 1
ATOM 748 N N . GLU A 1 95 ? 21.404 1.036 -8.030 1.00 87.75 95 GLU A N 1
ATOM 749 C CA . GLU A 1 95 ? 20.394 -0.025 -8.151 1.00 87.75 95 GLU A CA 1
ATOM 750 C C . GLU A 1 95 ? 19.195 0.191 -7.218 1.00 87.75 95 GLU A C 1
ATOM 752 O O . GLU A 1 95 ? 18.085 -0.246 -7.510 1.00 87.75 95 GLU A O 1
ATOM 757 N N . ASN A 1 96 ? 19.400 0.885 -6.091 1.00 87.25 96 ASN A N 1
ATOM 758 C CA . ASN A 1 96 ? 18.357 1.111 -5.095 1.00 87.25 96 ASN A CA 1
ATOM 759 C C . ASN A 1 96 ? 17.261 2.054 -5.641 1.00 87.25 96 ASN A C 1
ATOM 761 O O . ASN A 1 96 ? 17.549 3.242 -5.833 1.00 87.25 96 ASN A O 1
ATOM 765 N N . PRO A 1 97 ? 15.998 1.592 -5.769 1.00 88.19 97 PRO A N 1
ATOM 766 C CA . PRO A 1 97 ? 14.909 2.394 -6.322 1.00 88.19 97 PRO A CA 1
ATOM 767 C C . PRO A 1 97 ? 14.659 3.718 -5.590 1.00 88.19 97 PRO A C 1
ATOM 769 O O . PRO A 1 97 ? 14.241 4.693 -6.205 1.00 88.19 97 PRO A O 1
ATOM 772 N N . THR A 1 98 ? 14.941 3.807 -4.286 1.00 87.88 98 THR A N 1
ATOM 773 C CA . THR A 1 98 ? 14.777 5.051 -3.511 1.00 87.88 98 THR A CA 1
ATOM 774 C C . THR A 1 98 ? 15.694 6.168 -4.017 1.00 87.88 98 THR A C 1
ATOM 776 O O . THR A 1 98 ? 15.341 7.339 -3.926 1.00 87.88 98 THR A O 1
ATOM 779 N N . LYS A 1 99 ? 16.851 5.819 -4.593 1.00 89.06 99 LYS A N 1
ATOM 780 C CA . LYS A 1 99 ? 17.795 6.778 -5.193 1.00 89.06 99 LYS A CA 1
ATOM 781 C C . LYS A 1 99 ? 17.470 7.107 -6.654 1.00 89.06 99 LYS A C 1
ATOM 783 O O . LYS A 1 99 ? 18.067 8.019 -7.213 1.00 89.06 99 LYS A O 1
ATOM 788 N N . THR A 1 100 ? 16.525 6.392 -7.258 1.00 91.19 100 THR A N 1
ATOM 789 C CA . THR A 1 100 ? 16.118 6.532 -8.665 1.00 91.19 100 THR A CA 1
ATOM 790 C C . THR A 1 100 ? 14.625 6.841 -8.777 1.00 91.19 100 THR A C 1
ATOM 792 O O . THR A 1 100 ? 13.930 6.372 -9.680 1.00 91.19 100 THR A O 1
ATOM 795 N N . MET A 1 101 ? 14.114 7.636 -7.827 1.00 92.12 101 MET A N 1
ATOM 796 C CA . MET A 1 101 ? 12.728 8.121 -7.789 1.00 92.12 101 MET A CA 1
ATOM 797 C C . MET A 1 101 ? 11.684 6.997 -7.829 1.00 92.12 101 MET A C 1
ATOM 799 O O . MET A 1 101 ? 10.662 7.121 -8.493 1.00 92.12 101 MET A O 1
ATOM 803 N N . GLY A 1 102 ? 11.952 5.883 -7.149 1.00 90.44 102 GLY A N 1
ATOM 804 C CA . GLY A 1 102 ? 11.063 4.726 -7.032 1.00 90.44 102 GLY A CA 1
ATOM 805 C C . GLY A 1 102 ? 11.072 3.767 -8.228 1.00 90.44 102 GLY A C 1
ATOM 806 O O . GLY A 1 102 ? 10.383 2.749 -8.170 1.00 90.44 102 GLY A O 1
ATOM 807 N N . LEU A 1 103 ? 11.839 4.050 -9.288 1.00 94.81 103 LEU A N 1
ATOM 808 C CA . LEU A 1 103 ? 11.887 3.236 -10.508 1.00 94.81 103 LEU A CA 1
ATOM 809 C C . LEU A 1 103 ? 13.087 2.282 -10.515 1.00 94.81 103 LEU A C 1
ATOM 811 O O . LEU A 1 103 ? 14.240 2.720 -10.473 1.00 94.81 103 LEU A O 1
ATOM 815 N N . THR A 1 104 ? 12.813 0.982 -10.630 1.00 94.12 104 THR A N 1
ATOM 816 C CA . THR A 1 104 ? 13.845 -0.066 -10.716 1.00 94.12 104 THR A CA 1
ATOM 817 C C . THR A 1 104 ? 14.604 -0.031 -12.048 1.00 94.12 104 THR A C 1
ATOM 819 O O . THR A 1 104 ? 14.056 0.379 -13.073 1.00 94.12 104 THR A O 1
ATOM 822 N N . SER A 1 105 ? 15.861 -0.479 -12.036 1.00 94.38 105 SER A N 1
ATOM 823 C CA . SER A 1 105 ? 16.691 -0.641 -13.238 1.00 94.38 105 SER A CA 1
ATOM 824 C C . SER A 1 105 ? 16.219 -1.804 -14.109 1.00 94.38 105 SER A C 1
ATOM 826 O O . SER A 1 105 ? 16.137 -1.658 -15.321 1.00 94.38 105 SER A O 1
ATOM 828 N N . ASN A 1 106 ? 15.849 -2.933 -13.505 1.00 94.38 106 ASN A N 1
ATOM 829 C CA . ASN A 1 106 ? 15.259 -4.072 -14.201 1.00 94.38 106 ASN A CA 1
ATOM 830 C C . ASN A 1 106 ? 13.977 -4.496 -13.482 1.00 94.38 106 ASN A C 1
ATOM 832 O O . ASN A 1 106 ? 13.986 -4.769 -12.278 1.00 94.38 106 ASN A O 1
ATOM 836 N N . LEU A 1 107 ? 12.858 -4.499 -14.203 1.00 95.06 107 LEU A N 1
ATOM 837 C CA . LEU A 1 107 ? 11.553 -4.853 -13.659 1.00 95.06 107 LEU A CA 1
ATOM 838 C C . LEU A 1 107 ? 11.162 -6.255 -14.128 1.00 95.06 107 LEU A C 1
ATOM 840 O O . LEU A 1 107 ? 10.886 -6.458 -15.308 1.00 95.06 107 LEU A O 1
ATOM 844 N N . SER A 1 108 ? 11.109 -7.203 -13.194 1.00 94.81 108 SER A N 1
ATOM 845 C CA . SER A 1 108 ? 10.631 -8.565 -13.453 1.00 94.81 108 SER A CA 1
ATOM 846 C C . SER A 1 108 ? 9.124 -8.644 -13.213 1.00 94.81 108 SER A C 1
ATOM 848 O O . SER A 1 108 ? 8.672 -8.362 -12.102 1.00 94.81 108 SER A O 1
ATOM 850 N N . LEU A 1 109 ? 8.359 -9.008 -14.245 1.00 95.25 109 LEU A N 1
ATOM 851 C CA . LEU A 1 109 ? 6.904 -9.180 -14.185 1.00 95.25 109 LEU A CA 1
ATOM 852 C C . LEU A 1 109 ? 6.489 -10.518 -14.781 1.00 95.25 109 LEU A C 1
ATOM 854 O O . LEU A 1 109 ? 7.022 -10.942 -15.804 1.00 95.25 109 LEU A O 1
ATOM 858 N N . ALA A 1 110 ? 5.482 -11.142 -14.187 1.00 94.75 110 ALA A N 1
ATOM 859 C CA . ALA A 1 110 ? 4.832 -12.321 -14.733 1.00 94.75 110 ALA A CA 1
ATOM 860 C C . ALA A 1 110 ? 3.309 -12.157 -14.728 1.00 94.75 110 ALA A C 1
ATOM 862 O O . ALA A 1 110 ? 2.741 -11.534 -13.828 1.00 94.75 110 ALA A O 1
ATOM 863 N N . VAL A 1 111 ? 2.623 -12.732 -15.715 1.00 94.69 111 VAL A N 1
ATOM 864 C CA . VAL A 1 111 ? 1.151 -12.773 -15.709 1.00 94.69 111 VAL A CA 1
ATOM 865 C C . VAL A 1 111 ? 0.666 -13.571 -14.491 1.00 94.69 111 VAL A C 1
ATOM 867 O O . VAL A 1 111 ? 1.178 -14.646 -14.200 1.00 94.69 111 VAL A O 1
ATOM 870 N N . GLY A 1 112 ? -0.304 -13.043 -13.750 1.00 92.81 112 GLY A N 1
ATOM 871 C CA . GLY A 1 112 ? -0.781 -13.597 -12.479 1.00 92.81 112 GLY A CA 1
ATOM 872 C C . GLY A 1 112 ? 0.000 -13.128 -11.246 1.00 92.81 112 GLY A C 1
ATOM 873 O O . GLY A 1 112 ? -0.422 -13.401 -10.126 1.00 92.81 112 GLY A O 1
ATOM 874 N N . GLN A 1 113 ? 1.100 -12.388 -11.413 1.00 93.50 113 GLN A N 1
ATOM 875 C CA . GLN A 1 113 ? 1.878 -11.867 -10.289 1.00 93.50 113 GLN A CA 1
ATOM 876 C C . GLN A 1 113 ? 1.184 -10.669 -9.624 1.00 93.50 113 GLN A C 1
ATOM 878 O O . GLN A 1 113 ? 0.665 -9.778 -10.304 1.00 93.50 113 GLN A O 1
ATOM 883 N N . ARG A 1 114 ? 1.222 -10.617 -8.285 1.00 93.62 114 ARG A N 1
ATOM 884 C CA . ARG A 1 114 ? 0.814 -9.436 -7.508 1.00 93.62 114 ARG A CA 1
ATOM 885 C C . ARG A 1 114 ? 1.852 -8.323 -7.622 1.00 93.62 114 ARG A C 1
ATOM 887 O O . ARG A 1 114 ? 3.051 -8.560 -7.455 1.00 93.62 114 ARG A O 1
ATOM 894 N N . VAL A 1 115 ? 1.379 -7.105 -7.854 1.00 95.62 115 VAL A N 1
ATOM 895 C CA . VAL A 1 115 ? 2.199 -5.901 -8.005 1.00 95.62 115 VAL A CA 1
ATOM 896 C C . VAL A 1 115 ? 1.573 -4.711 -7.286 1.00 95.62 115 VAL A C 1
ATOM 898 O O . VAL A 1 115 ? 0.356 -4.624 -7.151 1.00 95.62 115 VAL A O 1
ATOM 901 N N . ASP A 1 116 ? 2.422 -3.775 -6.873 1.00 95.12 116 ASP A N 1
ATOM 902 C CA . ASP A 1 116 ? 2.014 -2.464 -6.373 1.00 95.12 116 ASP A CA 1
ATOM 903 C C . ASP A 1 116 ? 2.461 -1.381 -7.347 1.00 95.12 116 ASP A C 1
ATOM 905 O O . ASP A 1 116 ? 3.570 -1.450 -7.891 1.00 95.12 116 ASP A O 1
ATOM 909 N N . LEU A 1 117 ? 1.683 -0.304 -7.442 1.00 95.50 117 LEU A N 1
ATOM 910 C CA . LEU A 1 117 ? 2.222 0.968 -7.905 1.00 95.50 117 LEU A CA 1
ATOM 911 C C . LEU A 1 117 ? 3.284 1.469 -6.918 1.00 95.50 117 LEU A C 1
ATOM 913 O O . LEU A 1 117 ? 3.065 1.514 -5.705 1.00 95.50 117 LEU A O 1
ATOM 917 N N . CYS A 1 118 ? 4.453 1.854 -7.429 1.00 93.75 118 CYS A N 1
ATOM 918 C CA . CYS A 1 118 ? 5.523 2.441 -6.619 1.00 93.75 118 CYS A CA 1
ATOM 919 C C . CYS A 1 118 ? 5.488 3.975 -6.587 1.00 93.75 118 CYS A C 1
ATOM 921 O O . CYS A 1 118 ? 6.224 4.581 -5.809 1.00 93.75 118 CYS A O 1
ATOM 923 N N . LEU A 1 119 ? 4.636 4.597 -7.408 1.00 93.88 119 LEU A N 1
ATOM 924 C CA . LEU A 1 119 ? 4.543 6.043 -7.580 1.00 93.88 119 LEU A CA 1
ATOM 925 C C . LEU A 1 119 ? 3.098 6.510 -7.690 1.00 93.88 119 LEU A C 1
ATOM 927 O O . LEU A 1 119 ? 2.221 5.767 -8.122 1.00 93.88 119 LEU A O 1
ATOM 931 N N . ASN A 1 120 ? 2.893 7.785 -7.367 1.00 94.44 120 ASN A N 1
ATOM 932 C CA . ASN A 1 120 ? 1.666 8.490 -7.702 1.00 94.44 120 ASN A CA 1
ATOM 933 C C . ASN A 1 120 ? 1.701 8.828 -9.196 1.00 94.44 120 ASN A C 1
ATOM 935 O O . ASN A 1 120 ? 2.562 9.591 -9.645 1.00 94.44 120 ASN A O 1
ATOM 939 N N . VAL A 1 121 ? 0.798 8.211 -9.954 1.00 93.44 121 VAL A N 1
ATOM 940 C CA . VAL A 1 121 ? 0.636 8.420 -11.398 1.00 93.44 121 VAL A CA 1
ATOM 941 C C . VAL A 1 121 ? -0.542 9.353 -11.656 1.00 93.44 121 VAL A C 1
ATOM 943 O O . VAL A 1 121 ? -0.372 10.362 -12.331 1.00 93.44 121 VAL A O 1
ATOM 946 N N . ALA A 1 122 ? -1.703 9.051 -11.071 1.00 93.75 122 ALA A N 1
ATOM 947 C CA . ALA A 1 122 ? -2.904 9.881 -11.134 1.00 93.75 122 ALA A CA 1
ATOM 948 C C . ALA A 1 122 ? -3.652 9.769 -9.801 1.00 93.75 122 ALA A C 1
ATOM 950 O O . ALA A 1 122 ? -4.379 8.805 -9.566 1.00 93.75 122 ALA A O 1
ATOM 951 N N . VAL A 1 123 ? -3.420 10.736 -8.909 1.00 93.25 123 VAL A N 1
ATOM 952 C CA . VAL A 1 123 ? -3.958 10.717 -7.537 1.00 93.25 123 VAL A CA 1
ATOM 953 C C . VAL A 1 123 ? -5.486 10.755 -7.546 1.00 93.25 123 VAL A C 1
ATOM 955 O O . VAL A 1 123 ? -6.111 9.970 -6.838 1.00 93.25 123 VAL A O 1
ATOM 958 N N . ASP A 1 124 ? -6.069 11.581 -8.414 1.00 93.75 124 ASP A N 1
ATOM 959 C CA . ASP A 1 124 ? -7.523 11.746 -8.533 1.00 93.75 124 ASP A CA 1
ATOM 960 C C . ASP A 1 124 ? -8.234 10.484 -9.055 1.00 93.75 124 ASP A C 1
ATOM 962 O O . ASP A 1 124 ? -9.418 10.291 -8.798 1.00 93.75 124 ASP A O 1
ATOM 966 N N . ASP A 1 125 ? -7.507 9.601 -9.752 1.00 94.31 125 ASP A N 1
ATOM 967 C CA . ASP A 1 125 ? -8.008 8.311 -10.254 1.00 94.31 125 ASP A CA 1
ATOM 968 C C . ASP A 1 125 ? -7.553 7.128 -9.376 1.00 94.31 125 ASP A C 1
ATOM 970 O O . ASP A 1 125 ? -7.582 5.971 -9.792 1.00 94.31 125 ASP A O 1
ATOM 974 N N . GLY A 1 126 ? -7.046 7.399 -8.168 1.00 93.19 126 GLY A N 1
ATOM 975 C CA . GLY A 1 126 ? -6.596 6.374 -7.222 1.00 93.19 126 GLY A CA 1
ATOM 976 C C . GLY A 1 126 ? -5.325 5.618 -7.633 1.00 93.19 126 GLY A C 1
ATOM 977 O O . GLY A 1 126 ? -4.917 4.692 -6.933 1.00 93.19 126 GLY A O 1
ATOM 978 N N . LEU A 1 127 ? -4.656 6.001 -8.729 1.00 95.12 127 LEU A N 1
ATOM 979 C CA . LEU A 1 127 ? -3.373 5.431 -9.164 1.00 95.12 127 LEU A CA 1
ATOM 980 C C . LEU A 1 127 ? -2.228 6.028 -8.335 1.00 95.12 127 LEU A C 1
ATOM 982 O O . LEU A 1 127 ? -1.398 6.802 -8.826 1.00 95.12 127 LEU A O 1
ATOM 986 N N . ILE A 1 128 ? -2.224 5.680 -7.052 1.00 94.12 128 ILE A N 1
ATOM 987 C CA . ILE A 1 128 ? -1.284 6.147 -6.033 1.00 94.12 128 ILE A CA 1
ATOM 988 C C . ILE A 1 128 ? -0.265 5.065 -5.665 1.00 94.12 128 ILE A C 1
ATOM 990 O O . ILE A 1 128 ? -0.490 3.871 -5.865 1.00 94.12 128 ILE A O 1
ATOM 994 N N . ASN A 1 129 ? 0.859 5.476 -5.080 1.00 93.31 129 ASN A N 1
ATOM 995 C CA . ASN A 1 129 ? 1.844 4.559 -4.516 1.00 93.31 129 ASN A CA 1
ATOM 996 C C . ASN A 1 129 ? 1.186 3.663 -3.452 1.00 93.31 129 ASN A C 1
ATOM 998 O O . ASN A 1 129 ? 0.625 4.163 -2.482 1.00 93.31 129 ASN A O 1
ATOM 1002 N N . GLY A 1 130 ? 1.289 2.347 -3.634 1.00 90.00 130 GLY A N 1
ATOM 1003 C CA . GLY A 1 130 ? 0.667 1.338 -2.773 1.00 90.00 130 GLY A CA 1
ATOM 1004 C C . GLY A 1 130 ? -0.595 0.703 -3.357 1.00 90.00 130 GLY A C 1
ATOM 1005 O O . GLY A 1 130 ? -0.972 -0.379 -2.905 1.00 90.00 130 GLY A O 1
ATOM 1006 N N . ALA A 1 131 ? -1.204 1.294 -4.394 1.00 92.75 131 ALA A N 1
ATOM 1007 C CA . ALA A 1 131 ? -2.330 0.668 -5.083 1.00 92.75 131 ALA A CA 1
ATOM 1008 C C . ALA A 1 131 ? -1.908 -0.707 -5.624 1.00 92.75 131 ALA A C 1
ATOM 1010 O O . ALA A 1 131 ? -0.986 -0.815 -6.439 1.00 92.75 131 ALA A O 1
ATOM 1011 N N . SER A 1 132 ? -2.557 -1.748 -5.105 1.00 93.31 132 SER A N 1
ATOM 1012 C CA . SER A 1 132 ? -2.198 -3.151 -5.312 1.00 93.31 132 SER A CA 1
ATOM 1013 C C . SER A 1 132 ? -3.095 -3.788 -6.371 1.00 93.31 132 SER A C 1
ATOM 1015 O O . SER A 1 132 ? -4.283 -3.473 -6.470 1.00 93.31 132 SER A O 1
ATOM 1017 N N . GLY A 1 133 ? -2.538 -4.697 -7.162 1.00 94.38 133 GLY A N 1
ATOM 1018 C CA . GLY A 1 133 ? -3.285 -5.434 -8.170 1.00 94.38 133 GLY A CA 1
ATOM 1019 C C . GLY A 1 133 ? -2.542 -6.654 -8.689 1.00 94.38 133 GLY A C 1
ATOM 1020 O O . GLY A 1 133 ? -1.455 -7.002 -8.228 1.00 94.38 133 GLY A O 1
ATOM 1021 N N . VAL A 1 134 ? -3.142 -7.311 -9.675 1.00 95.25 134 VAL A N 1
ATOM 1022 C CA . VAL A 1 134 ? -2.599 -8.504 -10.329 1.00 95.25 134 VAL A CA 1
ATOM 1023 C C . VAL A 1 134 ? -2.341 -8.201 -11.797 1.00 95.25 134 VAL A C 1
ATOM 1025 O O . VAL A 1 134 ? -3.222 -7.687 -12.489 1.00 95.25 134 VAL A O 1
ATOM 1028 N N . VAL A 1 135 ? -1.152 -8.550 -12.290 1.00 96.44 135 VAL A N 1
ATOM 1029 C CA . VAL A 1 135 ? -0.823 -8.464 -13.719 1.00 96.44 135 VAL A CA 1
ATOM 1030 C C . VAL A 1 135 ? -1.671 -9.473 -14.485 1.00 96.44 135 VAL A C 1
ATOM 1032 O O . VAL A 1 135 ? -1.655 -10.664 -14.181 1.00 96.44 135 VAL A O 1
ATOM 1035 N N . LYS A 1 136 ? -2.412 -9.017 -15.491 1.00 94.81 136 LYS A N 1
ATOM 1036 C CA . LYS A 1 136 ? -3.316 -9.860 -16.285 1.00 9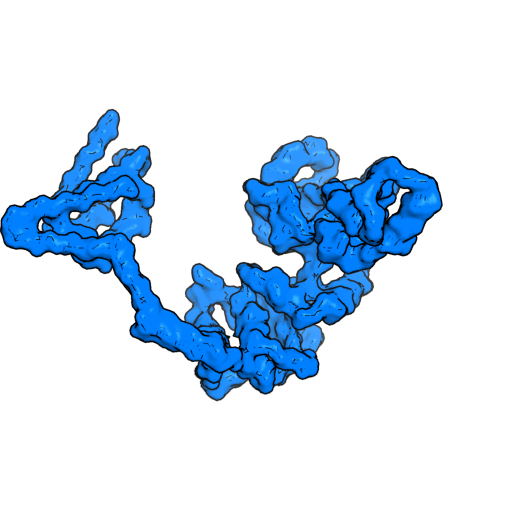4.81 136 LYS A CA 1
ATOM 1037 C C . LYS A 1 136 ? -2.821 -10.112 -17.695 1.00 94.81 136 LYS A C 1
ATOM 1039 O O . LYS A 1 136 ? -2.996 -11.210 -18.207 1.00 94.81 136 LYS A O 1
ATOM 1044 N N . SER A 1 137 ? -2.178 -9.121 -18.301 1.00 93.12 137 SER A N 1
ATOM 1045 C CA . SER A 1 137 ? -1.590 -9.251 -19.630 1.00 93.12 137 SER A CA 1
ATOM 1046 C C . SER A 1 137 ? -0.435 -8.270 -19.806 1.00 93.12 137 SER A C 1
ATOM 1048 O O . SER A 1 137 ? -0.377 -7.230 -19.147 1.00 93.12 137 SER A O 1
ATOM 1050 N N . ILE A 1 138 ? 0.490 -8.607 -20.698 1.00 92.81 138 ILE A N 1
ATOM 1051 C CA . ILE A 1 138 ? 1.665 -7.805 -21.036 1.00 92.81 138 ILE A CA 1
ATOM 1052 C C . ILE A 1 138 ? 1.704 -7.705 -22.558 1.00 92.81 138 ILE A C 1
ATOM 1054 O O . ILE A 1 138 ? 1.822 -8.722 -23.236 1.00 92.81 138 ILE A O 1
ATOM 1058 N N . HIS A 1 139 ? 1.546 -6.493 -23.092 1.00 89.31 139 HIS A N 1
ATOM 1059 C CA . HIS A 1 139 ? 1.453 -6.256 -24.532 1.00 89.31 139 HIS A CA 1
ATOM 1060 C C . HIS A 1 139 ? 2.731 -5.615 -25.071 1.00 89.31 139 HIS A C 1
ATOM 1062 O O . HIS A 1 139 ? 3.214 -4.603 -24.547 1.00 89.31 139 HIS A O 1
ATOM 1068 N N . ASN A 1 140 ? 3.231 -6.183 -26.167 1.00 86.00 140 ASN A N 1
ATOM 1069 C CA . ASN A 1 140 ? 4.371 -5.664 -26.910 1.00 86.00 140 ASN A CA 1
ATOM 1070 C C . ASN A 1 140 ? 3.908 -4.677 -27.987 1.00 86.00 140 ASN A C 1
ATOM 1072 O O . ASN A 1 140 ? 2.837 -4.822 -28.570 1.00 86.00 140 ASN A O 1
ATOM 1076 N N . SER A 1 141 ? 4.737 -3.671 -28.246 1.00 78.94 141 SER A N 1
ATOM 1077 C CA . SER A 1 141 ? 4.639 -2.811 -29.423 1.00 78.94 141 SER A CA 1
ATOM 1078 C C . SER A 1 141 ? 5.072 -3.567 -30.684 1.00 78.94 141 SER A C 1
ATOM 1080 O O . SER A 1 141 ? 5.708 -4.620 -30.605 1.00 78.94 141 SER A O 1
ATOM 1082 N N . GLN A 1 142 ? 4.829 -2.966 -31.849 1.00 73.50 142 GLN A N 1
ATOM 1083 C CA . GLN A 1 142 ? 5.339 -3.415 -33.151 1.00 73.50 142 GLN A CA 1
ATOM 1084 C C . GLN A 1 142 ? 6.873 -3.561 -33.168 1.00 73.50 142 GLN A C 1
ATOM 1086 O O . GLN A 1 142 ? 7.413 -4.390 -33.889 1.00 73.50 142 GLN A O 1
ATOM 1091 N N . THR A 1 143 ? 7.582 -2.800 -32.327 1.00 75.50 143 THR A N 1
ATOM 1092 C CA . THR A 1 143 ? 9.046 -2.857 -32.160 1.00 75.50 143 THR A CA 1
ATOM 1093 C C . THR A 1 143 ? 9.518 -3.934 -31.171 1.00 75.50 143 THR A C 1
ATOM 1095 O O . THR A 1 143 ? 10.664 -3.905 -30.727 1.00 75.50 143 THR A O 1
ATOM 1098 N N . ASN A 1 144 ? 8.635 -4.856 -30.771 1.00 76.56 144 ASN A N 1
ATOM 1099 C CA . ASN A 1 144 ? 8.861 -5.906 -29.770 1.00 76.56 144 ASN A CA 1
ATOM 1100 C C . ASN A 1 144 ? 9.238 -5.399 -28.358 1.00 76.56 144 ASN A C 1
ATOM 1102 O O . ASN A 1 144 ? 9.625 -6.173 -27.486 1.00 76.56 144 ASN A O 1
ATOM 1106 N N . GLN A 1 145 ? 9.097 -4.095 -28.100 1.00 83.19 145 GLN A N 1
ATOM 1107 C CA . GLN A 1 145 ? 9.228 -3.520 -26.762 1.00 83.19 145 GLN A CA 1
ATOM 1108 C C . GLN A 1 145 ? 7.885 -3.564 -26.039 1.00 83.19 145 GLN A C 1
ATOM 1110 O O . GLN A 1 145 ? 6.877 -3.116 -26.580 1.00 83.19 145 GLN A O 1
ATOM 1115 N N . ILE A 1 146 ? 7.865 -4.034 -24.792 1.00 88.00 146 ILE A N 1
ATOM 1116 C CA . ILE A 1 146 ? 6.650 -4.046 -23.960 1.00 88.00 146 ILE A CA 1
ATOM 1117 C C . ILE A 1 146 ? 6.131 -2.620 -23.824 1.00 88.00 146 ILE A C 1
ATOM 1119 O O . ILE A 1 146 ? 6.855 -1.780 -23.306 1.00 88.00 146 ILE A O 1
ATOM 1123 N N . HIS A 1 147 ? 4.922 -2.323 -24.287 1.00 88.50 147 HIS A N 1
ATOM 1124 C CA . HIS A 1 147 ? 4.361 -0.968 -24.264 1.00 88.50 147 HIS A CA 1
ATOM 1125 C C . HIS A 1 147 ? 3.391 -0.772 -23.097 1.00 88.50 147 HIS A C 1
ATOM 1127 O O . HIS A 1 147 ? 3.424 0.264 -22.429 1.00 88.50 147 HIS A O 1
ATOM 1133 N N . THR A 1 148 ? 2.579 -1.792 -22.815 1.00 92.38 148 THR A N 1
ATOM 1134 C CA . THR A 1 148 ? 1.479 -1.709 -21.852 1.00 92.38 148 THR A CA 1
ATOM 1135 C C . THR A 1 148 ? 1.438 -2.954 -20.976 1.00 92.38 148 THR A C 1
ATOM 1137 O O . THR A 1 148 ? 1.511 -4.079 -21.472 1.00 92.38 148 THR A O 1
ATOM 1140 N N . VAL A 1 149 ? 1.279 -2.745 -19.671 1.00 94.81 149 VAL A N 1
ATOM 1141 C CA . VAL A 1 149 ? 0.999 -3.799 -18.691 1.00 94.81 149 VAL A CA 1
ATOM 1142 C C . VAL A 1 149 ? -0.435 -3.621 -18.206 1.00 94.81 149 VAL A C 1
ATOM 1144 O O . VAL A 1 149 ? -0.786 -2.563 -17.689 1.00 94.81 149 VAL A O 1
ATOM 1147 N N . TRP A 1 150 ? -1.265 -4.644 -18.375 1.00 94.69 150 TRP A N 1
ATOM 1148 C CA . TRP A 1 150 ? -2.656 -4.643 -17.933 1.00 94.69 150 TRP A CA 1
ATOM 1149 C C . TRP A 1 150 ? -2.755 -5.187 -16.516 1.00 94.69 150 TRP A C 1
ATOM 1151 O O . TRP A 1 150 ? -2.324 -6.311 -16.247 1.00 94.69 150 TRP A O 1
ATOM 1161 N N . ILE A 1 151 ? -3.339 -4.400 -15.616 1.00 96.12 151 ILE A N 1
ATOM 1162 C CA . ILE A 1 151 ? -3.468 -4.739 -14.199 1.00 96.12 151 ILE A CA 1
ATOM 1163 C C . ILE A 1 151 ? -4.933 -4.714 -13.800 1.00 96.12 151 ILE A C 1
ATOM 1165 O O . ILE A 1 151 ? -5.640 -3.743 -14.056 1.00 96.12 151 ILE A O 1
ATOM 1169 N N . GLN A 1 152 ? -5.377 -5.760 -13.116 1.00 96.06 152 GLN A N 1
ATOM 1170 C CA . GLN A 1 152 ? -6.620 -5.713 -12.360 1.00 96.06 152 GLN A CA 1
ATOM 1171 C C . GLN A 1 152 ? -6.286 -5.286 -10.930 1.00 96.06 152 GLN A C 1
ATOM 1173 O O . GLN A 1 152 ? -5.666 -6.055 -10.195 1.00 96.06 152 GLN A O 1
ATOM 1178 N N . PHE A 1 153 ? -6.647 -4.057 -10.561 1.00 95.62 153 PHE A N 1
ATOM 1179 C CA . PHE A 1 153 ? -6.473 -3.554 -9.196 1.00 95.62 153 PHE A CA 1
ATOM 1180 C C . PHE A 1 153 ? -7.459 -4.220 -8.233 1.00 95.62 153 PHE A C 1
ATOM 1182 O O . PHE A 1 153 ? -8.558 -4.606 -8.635 1.00 95.62 153 PHE A O 1
ATOM 1189 N N . ASP A 1 154 ? -7.052 -4.349 -6.968 1.00 92.00 154 ASP A N 1
ATOM 1190 C CA . ASP A 1 154 ? -7.892 -4.929 -5.914 1.00 92.00 154 ASP A CA 1
ATOM 1191 C C . ASP A 1 154 ? -9.139 -4.049 -5.662 1.00 92.00 154 ASP A C 1
ATOM 1193 O O . ASP A 1 154 ? -10.241 -4.561 -5.470 1.00 92.00 154 ASP A O 1
ATOM 1197 N N . ASP A 1 155 ? -8.979 -2.721 -5.727 1.00 91.31 155 ASP A N 1
ATOM 1198 C CA . ASP A 1 155 ? -10.081 -1.757 -5.699 1.00 91.31 155 ASP A CA 1
ATOM 1199 C C . ASP A 1 155 ? -10.509 -1.386 -7.128 1.00 91.31 155 ASP A C 1
ATOM 1201 O O . ASP A 1 155 ? -9.751 -0.800 -7.904 1.00 91.31 155 ASP A O 1
ATOM 1205 N N . SER A 1 156 ? -11.761 -1.701 -7.465 1.00 92.12 156 SER A N 1
ATOM 1206 C CA . SER A 1 156 ? -12.349 -1.420 -8.780 1.00 92.12 156 SER A CA 1
ATOM 1207 C C . SER A 1 156 ? -12.448 0.074 -9.128 1.00 92.12 156 SER A C 1
ATOM 1209 O O . SER A 1 156 ? -12.557 0.418 -10.309 1.00 92.12 156 SER A O 1
ATOM 1211 N N . SER A 1 157 ? -12.411 0.969 -8.136 1.00 92.19 157 SER A N 1
ATOM 1212 C CA . SER A 1 157 ? -12.436 2.419 -8.351 1.00 92.19 157 SER A CA 1
ATOM 1213 C C . SER A 1 157 ? -11.115 2.955 -8.909 1.00 92.19 157 SER A C 1
ATOM 1215 O O . SER A 1 157 ? -11.130 3.928 -9.660 1.00 92.19 157 SER A O 1
ATOM 1217 N N . VAL A 1 158 ? -9.997 2.277 -8.631 1.00 94.25 158 VAL A N 1
ATOM 1218 C CA . VAL A 1 158 ? -8.653 2.691 -9.048 1.00 94.25 158 VAL A CA 1
ATOM 1219 C C . VAL A 1 158 ? -8.485 2.547 -10.556 1.00 94.25 158 VAL A C 1
ATOM 1221 O O . VAL A 1 158 ? -8.685 1.465 -11.111 1.00 94.25 158 VAL A O 1
ATOM 1224 N N . GLY A 1 159 ? -8.066 3.615 -11.233 1.00 93.88 159 GLY A N 1
ATOM 1225 C CA . GLY A 1 159 ? -7.791 3.629 -12.669 1.00 93.88 159 GLY A CA 1
ATOM 1226 C C . GLY A 1 159 ? -9.040 3.724 -13.549 1.00 93.88 159 GLY A C 1
ATOM 1227 O O . GLY A 1 159 ? -8.987 3.353 -14.723 1.00 93.88 159 GLY A O 1
ATOM 1228 N N . LYS A 1 160 ? -10.192 4.131 -13.001 1.00 92.88 160 LYS A N 1
ATOM 1229 C CA . LYS A 1 160 ? -11.469 4.166 -13.726 1.00 92.88 160 LYS A CA 1
ATOM 1230 C C . LYS A 1 160 ? -11.454 5.191 -14.856 1.00 92.88 160 LYS A C 1
ATOM 1232 O O . LYS A 1 160 ? -11.921 4.867 -15.950 1.00 92.88 160 LYS A O 1
ATOM 1237 N N . ALA A 1 161 ? -10.911 6.381 -14.620 1.00 91.75 161 ALA A N 1
ATOM 1238 C CA . ALA A 1 161 ? -10.788 7.412 -15.645 1.00 91.75 161 ALA A CA 1
ATOM 1239 C C . ALA A 1 161 ? -9.815 6.974 -16.748 1.00 91.75 161 ALA A C 1
ATOM 1241 O O . ALA A 1 161 ? -10.131 7.102 -17.932 1.00 91.75 161 ALA A O 1
ATOM 1242 N N . VAL A 1 162 ? -8.683 6.360 -16.381 1.00 91.75 162 VAL A N 1
ATOM 1243 C CA . VAL A 1 162 ? -7.725 5.804 -17.352 1.00 91.75 162 VAL A CA 1
ATOM 1244 C C . VAL A 1 162 ? -8.364 4.714 -18.218 1.00 91.75 162 VAL A C 1
ATOM 1246 O O . VAL A 1 162 ? -8.172 4.703 -19.435 1.00 91.75 162 VAL A O 1
ATOM 1249 N N . ARG A 1 163 ? -9.175 3.819 -17.641 1.00 91.25 163 ARG A N 1
ATOM 1250 C CA . ARG A 1 163 ? -9.911 2.804 -18.420 1.00 91.25 163 ARG A CA 1
ATOM 1251 C C . ARG A 1 163 ? -10.907 3.423 -19.400 1.00 91.25 163 ARG A C 1
ATOM 1253 O O . ARG A 1 163 ? -11.077 2.907 -20.501 1.00 91.25 163 ARG A O 1
ATOM 1260 N N . GLN A 1 164 ? -11.557 4.522 -19.021 1.00 87.56 164 GLN A N 1
ATOM 1261 C CA . GLN A 1 164 ? -12.493 5.234 -19.894 1.00 87.56 164 GLN A CA 1
ATOM 1262 C C . GLN A 1 164 ? -11.776 5.937 -21.049 1.00 87.56 164 GLN A C 1
ATOM 1264 O O . GLN A 1 164 ? -12.184 5.771 -22.198 1.00 87.56 164 GLN A O 1
ATOM 1269 N N . SER A 1 165 ? -10.690 6.664 -20.773 1.00 85.88 165 SER A N 1
ATOM 1270 C CA . SER A 1 165 ? -9.927 7.369 -21.810 1.00 85.88 165 SER A CA 1
ATOM 1271 C C . SER A 1 165 ? -9.246 6.406 -22.782 1.00 85.88 165 SER A C 1
ATOM 1273 O O . SER A 1 165 ? -9.175 6.676 -23.978 1.00 85.88 165 SER A O 1
ATOM 1275 N N . THR A 1 166 ? -8.822 5.241 -22.293 1.00 80.94 166 THR A N 1
ATOM 1276 C CA . THR A 1 166 ? -8.074 4.238 -23.064 1.00 80.94 166 THR A CA 1
ATOM 1277 C C . THR A 1 166 ? -8.984 3.221 -23.765 1.00 80.94 166 THR A C 1
ATOM 1279 O O . THR A 1 166 ? -8.509 2.277 -24.391 1.00 80.94 166 THR A O 1
ATOM 1282 N N . ARG A 1 167 ? -10.310 3.408 -23.720 1.00 77.31 167 ARG A N 1
ATOM 1283 C CA . ARG A 1 167 ? -11.279 2.460 -24.295 1.00 77.31 167 ARG A CA 1
ATOM 1284 C C . ARG A 1 167 ? -11.093 2.240 -25.800 1.00 77.31 167 ARG A C 1
ATOM 1286 O O . ARG A 1 167 ? -11.339 1.144 -26.279 1.00 77.31 167 ARG A O 1
ATOM 1293 N N . HIS A 1 168 ? -10.614 3.252 -26.521 1.00 72.69 168 HIS A N 1
ATOM 1294 C CA . HIS A 1 168 ? -10.305 3.161 -27.951 1.00 72.69 168 HIS A CA 1
ATOM 1295 C C . HIS A 1 168 ? -9.066 2.296 -28.256 1.00 72.69 168 HIS A C 1
ATOM 1297 O O . HIS A 1 168 ? -8.941 1.780 -29.361 1.00 72.69 168 HIS A O 1
ATOM 1303 N N . LEU A 1 169 ? -8.161 2.111 -27.284 1.00 65.44 169 LEU A N 1
ATOM 1304 C CA . LEU A 1 169 ? -6.991 1.233 -27.407 1.00 65.44 169 LEU A CA 1
ATOM 1305 C C . LEU A 1 169 ? -7.322 -0.234 -27.081 1.00 65.44 169 LEU A C 1
ATOM 1307 O O . LEU A 1 169 ? -6.521 -1.111 -27.397 1.00 65.44 169 LEU A O 1
ATOM 1311 N N . ASN A 1 170 ? -8.497 -0.525 -26.505 1.00 63.19 170 ASN A N 1
ATOM 1312 C CA . ASN A 1 170 ? -9.024 -1.888 -26.374 1.00 63.19 170 ASN A CA 1
ATOM 1313 C C . ASN A 1 170 ? -9.570 -2.371 -27.726 1.00 63.19 170 ASN A C 1
ATOM 1315 O O . ASN A 1 170 ? -10.773 -2.483 -27.929 1.00 63.19 170 ASN A O 1
ATOM 1319 N N . THR A 1 171 ? -8.670 -2.633 -28.670 1.00 56.34 171 THR A N 1
ATOM 1320 C CA . THR A 1 171 ? -8.989 -3.254 -29.970 1.00 56.34 171 THR A CA 1
ATOM 1321 C C . THR A 1 171 ? -9.143 -4.778 -29.873 1.00 56.34 171 THR A C 1
ATOM 1323 O O . THR A 1 171 ? -9.577 -5.419 -30.822 1.00 56.34 171 THR A O 1
ATOM 1326 N N . SER A 1 172 ? -8.802 -5.352 -28.720 1.00 58.16 172 SER A N 1
ATOM 1327 C CA . SER A 1 172 ? -8.911 -6.770 -28.362 1.00 58.16 172 SER A CA 1
ATOM 1328 C C . SER A 1 172 ? -9.939 -6.951 -27.238 1.00 58.16 172 SER A C 1
ATOM 1330 O O . SER A 1 172 ? -10.062 -6.034 -26.426 1.00 58.16 172 SER A O 1
ATOM 1332 N N . ASP A 1 173 ? -10.611 -8.110 -27.158 1.00 69.81 173 ASP A N 1
ATOM 1333 C CA . ASP A 1 173 ? -11.634 -8.528 -26.162 1.00 69.81 173 ASP A CA 1
ATOM 1334 C C . ASP A 1 173 ? -11.151 -8.550 -24.688 1.00 69.81 173 ASP A C 1
ATOM 1336 O O . ASP A 1 173 ? -11.345 -9.506 -23.934 1.00 69.81 173 ASP A O 1
ATOM 1340 N N . LEU A 1 174 ? -10.463 -7.502 -24.243 1.00 78.50 174 LEU A N 1
ATOM 1341 C CA . LEU A 1 174 ? -9.930 -7.380 -22.899 1.00 78.50 174 LEU A CA 1
ATOM 1342 C C . LEU A 1 174 ? -11.036 -6.950 -21.928 1.00 78.50 174 LEU A C 1
ATOM 1344 O O . LEU A 1 174 ? -11.815 -6.039 -22.234 1.00 78.50 174 LEU A O 1
ATOM 1348 N N . PRO A 1 175 ? -11.083 -7.536 -20.720 1.00 84.44 175 PRO A N 1
ATOM 1349 C CA . PRO A 1 175 ? -12.041 -7.134 -19.703 1.00 84.44 175 PRO A CA 1
ATOM 1350 C C . PRO A 1 175 ? -11.955 -5.643 -19.357 1.00 84.44 175 PRO A C 1
ATOM 1352 O O . PRO A 1 175 ? -10.881 -5.084 -19.136 1.00 84.44 175 PRO A O 1
ATOM 1355 N N . THR A 1 176 ? -13.117 -5.010 -19.194 1.00 84.06 176 THR A N 1
ATOM 1356 C CA . THR A 1 176 ? -13.255 -3.585 -18.830 1.00 84.06 176 THR A CA 1
ATOM 1357 C C . THR A 1 176 ? -12.770 -3.250 -17.417 1.00 84.06 176 THR A C 1
ATOM 1359 O O . THR A 1 176 ? -12.757 -2.083 -17.030 1.00 84.06 176 THR A O 1
ATOM 1362 N N . THR A 1 177 ? -12.382 -4.258 -16.635 1.00 90.62 177 THR A N 1
ATOM 1363 C CA . THR A 1 177 ? -11.824 -4.121 -15.285 1.00 90.62 177 THR A CA 1
ATOM 1364 C C . THR A 1 177 ? -10.304 -3.980 -15.282 1.00 90.62 177 THR A C 1
ATOM 1366 O O . THR A 1 177 ? -9.730 -3.675 -14.239 1.00 90.62 177 THR A O 1
ATOM 1369 N N . TRP A 1 178 ? -9.634 -4.199 -16.418 1.00 93.31 178 TRP A N 1
ATOM 1370 C CA . TRP A 1 178 ? -8.179 -4.133 -16.501 1.00 93.31 178 TRP A CA 1
ATOM 1371 C C . TRP A 1 178 ? -7.734 -2.712 -16.834 1.00 93.31 178 TRP A C 1
ATOM 1373 O O . TRP A 1 178 ? -8.180 -2.109 -17.808 1.00 93.31 178 TRP A O 1
ATOM 1383 N N . THR A 1 179 ? -6.844 -2.170 -16.011 1.00 94.88 179 THR A N 1
ATOM 1384 C CA . THR A 1 179 ? -6.273 -0.837 -16.185 1.00 94.88 179 THR A CA 1
ATOM 1385 C C . THR A 1 179 ? -4.937 -0.940 -16.923 1.00 94.88 179 THR A C 1
ATOM 1387 O O . THR A 1 179 ? -4.059 -1.688 -16.478 1.00 94.88 179 THR A O 1
ATOM 1390 N N . PRO A 1 180 ? -4.745 -0.193 -18.022 1.00 94.19 180 PRO A N 1
ATOM 1391 C CA . PRO A 1 180 ? -3.473 -0.141 -18.725 1.00 94.19 180 PRO A CA 1
ATOM 1392 C C . PRO A 1 180 ? -2.481 0.750 -17.973 1.00 94.19 180 PRO A C 1
ATOM 1394 O O . PRO A 1 180 ? -2.765 1.911 -17.684 1.00 94.19 180 PRO A O 1
ATOM 1397 N N . ILE A 1 181 ? -1.294 0.219 -17.691 1.00 95.62 181 ILE A N 1
ATOM 1398 C CA . ILE A 1 181 ? -0.164 0.958 -17.123 1.00 95.62 181 ILE A CA 1
ATOM 1399 C C . ILE A 1 181 ? 0.941 1.059 -18.172 1.00 95.62 181 ILE A C 1
ATOM 1401 O O . ILE A 1 181 ? 1.328 0.062 -18.784 1.00 95.62 181 ILE A O 1
ATOM 1405 N N . THR A 1 182 ? 1.458 2.271 -18.368 1.00 94.81 182 THR A N 1
ATOM 1406 C CA . THR A 1 182 ? 2.552 2.597 -19.294 1.00 94.81 182 THR A CA 1
ATOM 1407 C C . THR A 1 182 ? 3.795 3.062 -18.529 1.00 94.81 182 THR A C 1
ATOM 1409 O O . THR A 1 182 ? 3.771 3.248 -17.308 1.00 94.81 182 THR A O 1
ATOM 1412 N N . ARG A 1 183 ? 4.926 3.218 -19.230 1.00 95.44 183 ARG A N 1
ATOM 1413 C CA . ARG A 1 183 ? 6.154 3.746 -18.619 1.00 95.44 183 ARG A CA 1
ATOM 1414 C C . ARG A 1 183 ? 5.973 5.206 -18.217 1.00 95.44 183 ARG A C 1
ATOM 1416 O O . ARG A 1 183 ? 5.482 6.013 -18.999 1.00 95.44 183 ARG A O 1
ATOM 1423 N N . VAL A 1 184 ? 6.481 5.554 -17.041 1.00 95.94 184 VAL A N 1
ATOM 1424 C CA . VAL A 1 184 ? 6.626 6.941 -16.591 1.00 95.94 184 VAL A CA 1
ATOM 1425 C C . VAL A 1 184 ? 8.089 7.356 -16.672 1.00 95.94 184 VAL A C 1
ATOM 1427 O O . VAL A 1 184 ? 8.987 6.522 -16.550 1.00 95.94 184 VAL A O 1
ATOM 1430 N N . ALA A 1 185 ? 8.328 8.649 -16.875 1.00 95.88 185 ALA A N 1
ATOM 1431 C CA . ALA A 1 185 ? 9.666 9.222 -16.880 1.00 95.88 185 ALA A CA 1
ATOM 1432 C C . ALA A 1 185 ? 9.922 9.991 -15.573 1.00 95.88 185 ALA A C 1
ATOM 1434 O O . ALA A 1 185 ? 9.058 10.747 -15.113 1.00 95.88 185 ALA A O 1
ATOM 1435 N N . ARG A 1 186 ? 11.093 9.799 -14.962 1.00 95.25 186 ARG A N 1
ATOM 1436 C CA . ARG A 1 186 ? 11.542 10.549 -13.780 1.00 95.25 186 ARG A CA 1
ATOM 1437 C C . ARG A 1 186 ? 12.992 10.974 -13.946 1.00 95.25 186 ARG A C 1
ATOM 1439 O O . ARG A 1 186 ? 13.800 10.207 -14.459 1.00 95.25 186 ARG A O 1
ATOM 1446 N N . GLN A 1 187 ? 13.293 12.190 -13.507 1.00 93.31 187 GLN A N 1
ATOM 1447 C CA . GLN A 1 187 ? 14.646 12.733 -13.490 1.00 93.31 187 GLN A CA 1
ATOM 1448 C C . GLN A 1 187 ? 15.224 12.638 -12.085 1.00 93.31 187 GLN A C 1
ATOM 1450 O O . GLN A 1 187 ? 14.527 12.890 -11.101 1.00 93.31 187 GLN A O 1
ATOM 1455 N N . PHE A 1 188 ? 16.491 12.256 -11.996 1.00 91.75 188 PHE A N 1
ATOM 1456 C CA . PHE A 1 188 ? 17.258 12.280 -10.759 1.00 91.75 188 PHE A CA 1
ATOM 1457 C C . PHE A 1 188 ? 18.728 12.552 -11.042 1.00 91.75 188 PHE A C 1
ATOM 1459 O O . PHE A 1 188 ? 19.216 12.391 -12.160 1.00 91.75 188 PHE A O 1
ATOM 1466 N N . ARG A 1 189 ? 19.456 12.953 -10.004 1.00 87.75 189 ARG A N 1
ATOM 1467 C CA . ARG A 1 189 ? 20.899 13.174 -10.078 1.00 87.75 189 ARG A CA 1
ATOM 1468 C C . ARG A 1 189 ? 21.629 11.944 -9.568 1.00 87.75 189 ARG A C 1
ATOM 1470 O O . ARG A 1 189 ? 21.274 11.405 -8.523 1.00 87.75 189 ARG A O 1
ATOM 1477 N N . SER A 1 190 ? 22.661 11.531 -10.293 1.00 80.06 190 SER A N 1
ATOM 1478 C CA . SER A 1 190 ? 23.626 10.537 -9.829 1.00 80.06 190 SER A CA 1
ATOM 1479 C C . SER A 1 190 ? 25.023 11.152 -9.847 1.00 80.06 190 SER A C 1
ATOM 1481 O O . SER A 1 190 ? 25.372 11.888 -10.767 1.00 80.06 190 SER A O 1
ATOM 1483 N N . GLY A 1 191 ? 25.824 10.875 -8.820 1.00 72.94 191 GLY A N 1
ATOM 1484 C CA . GLY A 1 191 ? 27.186 11.396 -8.703 1.00 72.94 191 GLY A CA 1
ATOM 1485 C C . GLY A 1 191 ? 27.282 12.871 -8.289 1.00 72.94 191 GLY A C 1
ATOM 1486 O O . GLY A 1 191 ? 26.353 13.458 -7.740 1.00 72.94 191 GLY A O 1
ATOM 1487 N N . ARG A 1 192 ? 28.469 13.461 -8.498 1.00 70.31 192 ARG A N 1
ATOM 1488 C CA . ARG A 1 192 ? 28.820 14.824 -8.042 1.00 70.31 192 ARG A CA 1
ATOM 1489 C C . ARG A 1 192 ? 28.546 15.925 -9.074 1.00 70.31 192 ARG A C 1
ATOM 1491 O O . ARG A 1 192 ? 28.703 17.101 -8.750 1.00 70.31 192 ARG A O 1
ATOM 1498 N N . SER A 1 193 ? 28.181 15.569 -10.306 1.00 68.81 193 SER A N 1
ATOM 1499 C CA . SER A 1 193 ? 27.955 16.553 -11.368 1.00 68.81 193 SER A CA 1
ATOM 1500 C C . SER A 1 193 ? 26.661 17.326 -11.119 1.00 68.81 193 SER A C 1
ATOM 1502 O O . SER A 1 193 ? 25.597 16.732 -10.972 1.00 68.81 193 SER A O 1
ATOM 1504 N N . LYS A 1 194 ? 26.748 18.660 -11.084 1.00 73.44 194 LYS A N 1
ATOM 1505 C CA . LYS A 1 194 ? 25.579 19.545 -10.943 1.00 73.44 194 LYS A CA 1
ATOM 1506 C C . LYS A 1 194 ? 24.899 19.862 -12.281 1.00 73.44 194 LYS A C 1
ATOM 1508 O O . LYS A 1 194 ? 23.765 20.325 -12.269 1.00 73.44 194 LYS A O 1
ATOM 1513 N N . ASN A 1 195 ? 25.574 19.592 -13.401 1.00 81.88 195 ASN A N 1
ATOM 1514 C CA . ASN A 1 195 ? 25.160 20.025 -14.743 1.00 81.88 195 ASN A CA 1
ATOM 1515 C C . ASN A 1 195 ? 24.533 18.896 -15.580 1.00 81.88 195 ASN A C 1
ATOM 1517 O O . ASN A 1 195 ? 24.266 19.084 -16.765 1.00 81.88 195 ASN A O 1
ATOM 1521 N N . ALA A 1 196 ? 24.328 17.717 -14.988 1.00 85.94 196 ALA A N 1
ATOM 1522 C CA . ALA A 1 196 ? 23.715 16.577 -15.654 1.00 85.94 196 ALA A CA 1
ATOM 1523 C C . ALA A 1 196 ? 22.727 15.863 -14.734 1.00 85.94 196 ALA A C 1
ATOM 1525 O O . ALA A 1 196 ? 22.961 15.699 -13.537 1.00 85.94 196 ALA A O 1
ATOM 1526 N N . GLU A 1 197 ? 21.637 15.404 -15.330 1.00 90.88 197 GLU A N 1
ATOM 1527 C CA . GLU A 1 197 ? 20.596 14.610 -14.692 1.00 90.88 197 GLU A CA 1
ATOM 1528 C C . GLU A 1 197 ? 20.334 13.361 -15.532 1.00 90.88 197 GLU A C 1
ATOM 1530 O O . GLU A 1 197 ? 20.615 13.324 -16.729 1.00 90.88 197 GLU A O 1
ATOM 1535 N N . ILE A 1 198 ? 19.812 12.318 -14.901 1.00 92.81 198 ILE A N 1
ATOM 1536 C CA . ILE A 1 198 ? 19.465 11.060 -15.552 1.00 92.81 198 ILE A CA 1
ATOM 1537 C C . ILE A 1 198 ? 17.946 10.983 -15.617 1.00 92.81 198 ILE A C 1
ATOM 1539 O O . ILE A 1 198 ? 17.267 11.006 -14.591 1.00 92.81 198 ILE A O 1
ATOM 1543 N N . LEU A 1 199 ? 17.416 10.894 -16.833 1.00 94.88 199 LEU A N 1
ATOM 1544 C CA . LEU A 1 199 ? 16.018 10.607 -17.107 1.00 94.88 199 LEU A CA 1
ATOM 1545 C C . LEU A 1 199 ? 15.843 9.094 -17.238 1.00 94.88 199 LEU A C 1
ATOM 1547 O O . LEU A 1 199 ? 16.282 8.507 -18.225 1.00 94.88 199 LEU A O 1
ATOM 1551 N N . ARG A 1 200 ? 15.146 8.482 -16.282 1.00 96.12 200 ARG A N 1
ATOM 1552 C CA . ARG A 1 200 ? 14.758 7.069 -16.324 1.00 96.12 200 ARG A CA 1
ATOM 1553 C C . ARG A 1 200 ? 13.319 6.919 -16.786 1.00 96.12 200 ARG A C 1
ATOM 1555 O O . ARG A 1 200 ? 12.420 7.513 -16.189 1.00 96.12 200 ARG A O 1
ATOM 1562 N N . LYS A 1 201 ? 13.086 6.082 -17.800 1.00 96.06 201 LYS A N 1
ATOM 1563 C CA . LYS A 1 201 ? 11.750 5.637 -18.226 1.00 96.06 201 LYS A CA 1
ATOM 1564 C C . LYS A 1 201 ? 11.539 4.171 -17.853 1.00 96.06 201 LYS A C 1
ATOM 1566 O O . LYS A 1 201 ? 12.241 3.295 -18.355 1.00 96.06 201 LYS A O 1
ATOM 1571 N N . GLN A 1 202 ? 10.548 3.903 -17.006 1.00 96.88 202 GLN A N 1
ATOM 1572 C CA . GLN A 1 202 ? 10.199 2.556 -16.540 1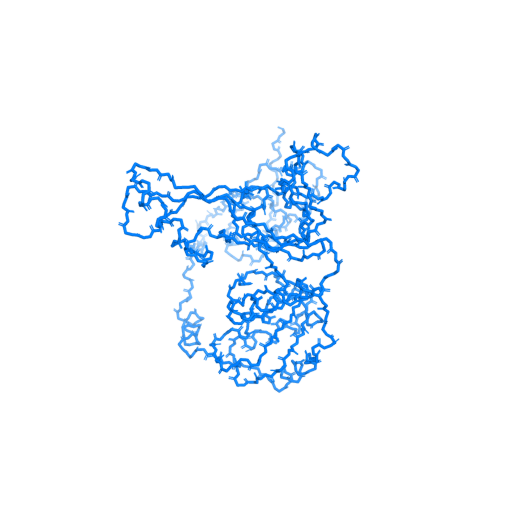.00 96.88 202 GLN A CA 1
ATOM 1573 C C . GLN A 1 202 ? 8.722 2.497 -16.115 1.00 96.88 202 GLN A C 1
ATOM 1575 O O . GLN A 1 202 ? 8.117 3.531 -15.832 1.00 96.88 202 GLN A O 1
ATOM 1580 N N . PHE A 1 203 ? 8.117 1.307 -16.078 1.00 97.25 203 PHE A N 1
ATOM 1581 C CA . PHE A 1 203 ? 6.781 1.137 -15.497 1.00 97.25 203 PHE A CA 1
ATOM 1582 C C . PHE A 1 203 ? 6.815 1.430 -13.986 1.00 97.25 203 PHE A C 1
ATOM 1584 O O . PHE A 1 203 ? 7.725 0.957 -13.301 1.00 97.25 203 PHE A O 1
ATOM 1591 N N . PRO A 1 204 ? 5.838 2.174 -13.436 1.00 96.75 204 PRO A N 1
ATOM 1592 C CA . PRO A 1 204 ? 5.784 2.528 -12.017 1.00 96.75 204 PRO A CA 1
ATOM 1593 C C . PRO A 1 204 ? 5.290 1.358 -11.149 1.00 96.75 204 PRO A C 1
ATOM 1595 O O . PRO A 1 204 ? 4.406 1.531 -10.314 1.00 96.75 204 PRO A O 1
ATOM 1598 N N . LEU A 1 205 ? 5.829 0.158 -11.361 1.00 96.94 205 LEU A N 1
ATOM 1599 C CA . LEU A 1 205 ? 5.388 -1.087 -10.739 1.00 96.94 205 LEU A CA 1
ATOM 1600 C C . LEU A 1 205 ? 6.522 -1.743 -9.961 1.00 96.94 205 LEU A C 1
ATOM 1602 O O . LEU A 1 205 ? 7.701 -1.577 -10.275 1.00 96.94 205 LEU A O 1
ATOM 1606 N N . ARG A 1 206 ? 6.148 -2.544 -8.968 1.00 94.75 206 ARG A N 1
ATOM 1607 C CA . ARG A 1 206 ? 7.053 -3.452 -8.256 1.00 94.75 206 ARG A CA 1
ATOM 1608 C C . ARG A 1 206 ? 6.326 -4.739 -7.860 1.00 94.75 206 ARG A C 1
ATOM 1610 O O . ARG A 1 206 ? 5.129 -4.668 -7.574 1.00 94.75 206 ARG A O 1
ATOM 1617 N N . PRO A 1 207 ? 7.027 -5.881 -7.776 1.00 95.00 207 PRO A N 1
ATOM 1618 C CA . PRO A 1 207 ? 6.481 -7.100 -7.185 1.00 95.00 207 PRO A CA 1
ATOM 1619 C C . PRO A 1 207 ? 5.961 -6.863 -5.760 1.00 95.00 207 PRO A C 1
ATOM 1621 O O . PRO A 1 207 ? 6.573 -6.126 -4.982 1.00 95.00 207 PRO A O 1
ATOM 1624 N N . ALA A 1 208 ? 4.824 -7.476 -5.437 1.00 94.00 208 ALA A N 1
ATOM 1625 C CA . ALA A 1 208 ? 4.101 -7.255 -4.184 1.00 94.00 208 ALA A CA 1
ATOM 1626 C C . ALA A 1 208 ? 3.549 -8.547 -3.556 1.00 94.00 208 ALA A C 1
ATOM 1628 O O . ALA A 1 208 ? 2.599 -8.497 -2.776 1.00 94.00 208 ALA A O 1
ATOM 1629 N N . SER A 1 209 ? 4.137 -9.705 -3.875 1.00 93.31 209 SER A N 1
ATOM 1630 C CA . SER A 1 209 ? 3.863 -10.957 -3.149 1.00 93.31 209 SER A CA 1
ATOM 1631 C C . SER A 1 209 ? 4.379 -10.872 -1.707 1.00 93.31 209 SER A C 1
ATOM 1633 O O . SER A 1 209 ? 3.767 -11.399 -0.782 1.00 93.31 209 SER A O 1
ATOM 1635 N N . ALA A 1 210 ? 5.464 -10.122 -1.511 1.00 93.69 210 ALA A N 1
ATOM 1636 C CA . ALA A 1 210 ? 5.993 -9.715 -0.225 1.00 93.69 210 ALA A CA 1
ATOM 1637 C C . ALA A 1 210 ? 6.158 -8.192 -0.128 1.00 93.69 210 ALA A C 1
ATOM 1639 O O . ALA A 1 210 ? 6.451 -7.513 -1.119 1.00 93.69 210 ALA A O 1
ATOM 1640 N N . LYS A 1 211 ? 6.017 -7.661 1.088 1.00 93.06 211 LYS A N 1
ATOM 1641 C CA . LYS A 1 211 ? 6.177 -6.244 1.433 1.00 93.06 211 LYS A CA 1
ATOM 1642 C C . LYS A 1 211 ? 6.900 -6.105 2.775 1.00 93.06 211 LYS A C 1
ATOM 1644 O O . LYS A 1 211 ? 6.888 -7.016 3.599 1.00 93.06 211 LYS A O 1
ATOM 1649 N N . THR A 1 212 ? 7.542 -4.962 3.013 1.00 91.69 212 THR A N 1
ATOM 1650 C CA . THR A 1 212 ? 8.093 -4.684 4.345 1.00 91.69 212 THR A CA 1
ATOM 1651 C C . THR A 1 212 ? 6.985 -4.218 5.282 1.00 91.69 212 THR A C 1
ATOM 1653 O O . THR A 1 212 ? 6.073 -3.509 4.852 1.00 91.69 212 THR A O 1
ATOM 1656 N N . VAL A 1 213 ? 7.079 -4.547 6.574 1.00 90.81 213 VAL A N 1
ATOM 1657 C CA . VAL A 1 213 ? 6.092 -4.111 7.582 1.00 90.81 213 VAL A CA 1
ATOM 1658 C C . VAL A 1 213 ? 5.929 -2.588 7.578 1.00 90.81 213 VAL A C 1
ATOM 1660 O O . VAL A 1 213 ? 4.806 -2.091 7.596 1.00 90.81 213 VAL A O 1
ATOM 1663 N N . HIS A 1 214 ? 7.035 -1.845 7.457 1.00 86.62 214 HIS A N 1
ATOM 1664 C CA . HIS A 1 214 ? 7.013 -0.385 7.335 1.00 86.62 214 HIS A CA 1
ATOM 1665 C C . HIS A 1 214 ? 6.207 0.104 6.130 1.00 86.62 214 HIS A C 1
ATOM 1667 O O . HIS A 1 214 ? 5.455 1.066 6.243 1.00 86.62 214 HIS A O 1
ATOM 1673 N N . ARG A 1 215 ? 6.343 -0.551 4.971 1.00 85.50 215 ARG A N 1
ATOM 1674 C CA . ARG A 1 215 ? 5.631 -0.138 3.756 1.00 85.50 215 ARG A CA 1
ATOM 1675 C C . ARG A 1 215 ? 4.156 -0.510 3.765 1.00 85.50 215 ARG A C 1
ATOM 1677 O O . ARG A 1 215 ? 3.394 0.146 3.071 1.00 85.50 215 ARG A O 1
ATOM 1684 N N . CYS A 1 216 ? 3.770 -1.513 4.545 1.00 85.62 216 CYS A N 1
ATOM 1685 C CA . CYS A 1 216 ? 2.369 -1.854 4.762 1.00 85.62 216 CYS A CA 1
ATOM 1686 C C . CYS A 1 216 ? 1.695 -1.003 5.839 1.00 85.62 216 CYS A C 1
ATOM 1688 O O . CYS A 1 216 ? 0.520 -1.214 6.139 1.00 85.62 216 CYS A O 1
ATOM 1690 N N . GLN A 1 217 ? 2.395 -0.052 6.463 1.00 82.38 217 GLN A N 1
ATOM 1691 C CA . GLN A 1 217 ? 1.786 0.808 7.467 1.00 82.38 217 GLN A CA 1
ATOM 1692 C C . GLN A 1 217 ? 0.692 1.678 6.829 1.00 82.38 217 GLN A C 1
ATOM 1694 O O . GLN A 1 217 ? 0.967 2.595 6.068 1.00 82.38 217 GLN A O 1
ATOM 1699 N N . GLY A 1 218 ? -0.561 1.389 7.176 1.00 78.94 218 GLY A N 1
ATOM 1700 C CA . GLY A 1 218 ? -1.744 2.015 6.577 1.00 78.94 218 GLY A CA 1
ATOM 1701 C C . GLY A 1 218 ? -2.587 1.032 5.767 1.00 78.94 218 GLY A C 1
ATOM 1702 O O . GLY A 1 218 ? -3.814 1.129 5.816 1.00 78.94 218 GLY A O 1
ATOM 1703 N N . ASP A 1 219 ? -1.956 0.015 5.174 1.00 82.19 219 ASP A N 1
ATOM 1704 C CA . ASP A 1 219 ? -2.624 -1.004 4.363 1.00 82.19 219 ASP A CA 1
ATOM 1705 C C . ASP A 1 219 ? -3.665 -1.777 5.177 1.00 82.19 219 ASP A C 1
ATOM 1707 O O . ASP A 1 219 ? -3.551 -1.951 6.401 1.00 82.19 219 ASP A O 1
ATOM 1711 N N . THR A 1 220 ? -4.681 -2.251 4.462 1.00 85.31 220 THR A N 1
ATOM 1712 C CA . THR A 1 220 ? -5.692 -3.182 4.955 1.00 85.31 220 THR A CA 1
ATOM 1713 C C . THR A 1 220 ? -5.696 -4.386 4.024 1.00 85.31 220 THR A C 1
ATOM 1715 O O . THR A 1 220 ? -5.956 -4.236 2.835 1.00 85.31 220 THR A O 1
ATOM 1718 N N . LEU A 1 221 ? -5.361 -5.559 4.558 1.00 87.56 221 LEU A N 1
ATOM 1719 C CA . LEU A 1 221 ? -5.205 -6.800 3.799 1.00 87.56 221 LEU A CA 1
ATOM 1720 C C . LEU A 1 221 ? -6.224 -7.835 4.283 1.00 87.56 221 LEU A C 1
ATOM 1722 O O . LEU A 1 221 ? -6.512 -7.917 5.476 1.00 87.56 221 LEU A O 1
ATOM 1726 N N . ASN A 1 222 ? -6.745 -8.652 3.368 1.00 89.50 222 ASN A N 1
ATOM 1727 C CA . ASN A 1 222 ? -7.655 -9.745 3.731 1.00 89.50 222 ASN A CA 1
ATOM 1728 C C . ASN A 1 222 ? -6.900 -10.943 4.313 1.00 89.50 222 ASN A C 1
ATOM 1730 O O . ASN A 1 222 ? -7.369 -11.569 5.256 1.00 89.50 222 ASN A O 1
ATOM 1734 N N . GLN A 1 223 ? -5.725 -11.243 3.758 1.00 92.25 223 GLN A N 1
ATOM 1735 C CA . GLN A 1 223 ? -4.854 -12.323 4.203 1.00 92.25 223 GLN A CA 1
ATOM 1736 C C . GLN A 1 223 ? -3.418 -11.823 4.283 1.00 92.25 223 GLN A C 1
ATOM 1738 O O . GLN A 1 223 ? -2.937 -11.134 3.376 1.00 92.25 223 GLN A O 1
ATOM 1743 N N . VAL A 1 224 ? -2.737 -12.171 5.370 1.00 94.00 224 VAL A N 1
ATOM 1744 C CA . VAL A 1 224 ? -1.362 -11.751 5.620 1.00 94.00 224 VAL A CA 1
ATOM 1745 C C . VAL A 1 224 ? -0.557 -12.879 6.237 1.00 94.00 224 VAL A C 1
ATOM 1747 O O . VAL A 1 224 ? -1.044 -13.608 7.101 1.00 94.00 224 VAL A O 1
ATOM 1750 N N . VAL A 1 225 ? 0.695 -12.976 5.812 1.00 94.81 225 VAL A N 1
ATOM 1751 C CA . VAL A 1 225 ? 1.666 -13.917 6.360 1.00 94.81 225 VAL A CA 1
ATOM 1752 C C . VAL A 1 225 ? 2.736 -13.115 7.066 1.00 94.81 225 VAL A C 1
ATOM 1754 O O . VAL A 1 225 ? 3.388 -12.278 6.445 1.00 94.81 225 VAL A O 1
ATOM 1757 N N . VAL A 1 226 ? 2.914 -13.335 8.361 1.00 92.31 226 VAL A N 1
ATOM 1758 C CA . VAL A 1 226 ? 3.921 -12.630 9.158 1.00 92.31 226 VAL A CA 1
ATOM 1759 C C . VAL A 1 226 ? 4.957 -13.637 9.621 1.00 92.31 226 VAL A C 1
ATOM 1761 O O . VAL A 1 226 ? 4.637 -14.544 10.385 1.00 92.31 226 VAL A O 1
ATOM 1764 N N . ASP A 1 227 ? 6.200 -13.470 9.170 1.00 88.56 227 ASP A N 1
ATOM 1765 C CA . ASP A 1 227 ? 7.314 -14.285 9.649 1.00 88.56 227 ASP A CA 1
ATOM 1766 C C . ASP A 1 227 ? 8.016 -13.613 10.832 1.00 88.56 227 ASP A C 1
ATOM 1768 O O . ASP A 1 227 ? 8.565 -12.511 10.732 1.00 88.56 227 ASP A O 1
ATOM 1772 N N . MET A 1 228 ? 8.004 -14.301 11.971 1.00 86.12 228 MET A N 1
ATOM 1773 C CA . MET A 1 228 ? 8.623 -13.865 13.214 1.00 86.12 228 MET A CA 1
ATOM 1774 C C . MET A 1 228 ? 9.978 -14.552 13.468 1.00 86.12 228 MET A C 1
ATOM 1776 O O . MET A 1 228 ? 10.473 -14.505 14.590 1.00 86.12 228 MET A O 1
ATOM 1780 N N . SER A 1 229 ? 10.667 -15.055 12.435 1.00 76.81 229 SER A N 1
ATOM 1781 C CA . SER A 1 229 ? 11.981 -15.732 12.528 1.00 76.81 229 SER A CA 1
ATOM 1782 C C . SER A 1 229 ? 13.233 -14.837 12.656 1.00 76.81 229 SER A C 1
ATOM 1784 O O . SER A 1 229 ? 14.263 -15.289 13.139 1.00 76.81 229 SER A O 1
ATOM 1786 N N . GLY A 1 230 ? 13.189 -13.560 12.250 1.00 69.88 230 GLY A N 1
ATOM 1787 C CA . GLY A 1 230 ? 14.381 -12.680 12.206 1.00 69.88 230 GLY A CA 1
ATOM 1788 C C . GLY A 1 230 ? 15.147 -12.466 13.533 1.00 69.88 230 GLY A C 1
ATOM 1789 O O . GLY A 1 230 ? 14.571 -12.475 14.611 1.00 69.88 230 GLY A O 1
ATOM 1790 N N . GLN A 1 231 ? 16.449 -12.193 13.491 1.00 63.75 231 GLN A N 1
ATOM 1791 C CA . GLN A 1 231 ? 17.232 -12.000 14.728 1.00 63.75 231 GLN A CA 1
ATOM 1792 C C . GLN A 1 231 ? 16.994 -10.649 15.423 1.00 63.75 231 GLN A C 1
ATOM 1794 O O . GLN A 1 231 ? 17.237 -10.514 16.618 1.00 63.75 231 GLN A O 1
ATOM 1799 N N . ARG A 1 232 ? 16.529 -9.628 14.691 1.00 67.31 232 ARG A N 1
ATOM 1800 C CA . ARG A 1 232 ? 16.323 -8.280 15.236 1.00 67.31 232 ARG A CA 1
ATOM 1801 C C . ARG A 1 232 ? 14.890 -8.109 15.739 1.00 67.31 232 ARG A C 1
ATOM 1803 O O . ARG A 1 232 ? 13.926 -8.260 14.984 1.00 67.31 232 ARG A O 1
ATOM 1810 N N . SER A 1 233 ? 14.760 -7.763 17.016 1.00 68.38 233 SER A N 1
ATOM 1811 C CA . SER A 1 233 ? 13.508 -7.280 17.593 1.00 68.38 233 SER A CA 1
ATOM 1812 C C . SER A 1 233 ? 13.446 -5.763 17.416 1.00 68.38 233 SER A C 1
ATOM 1814 O O . SER A 1 233 ? 14.373 -5.050 17.792 1.00 68.38 233 SER A O 1
ATOM 1816 N N . GLN A 1 234 ? 12.380 -5.276 16.787 1.00 81.75 234 GLN A N 1
ATOM 1817 C CA . GLN A 1 234 ? 12.067 -3.853 16.697 1.00 81.75 234 GLN A CA 1
ATOM 1818 C C . GLN A 1 234 ? 10.755 -3.623 17.440 1.00 81.75 234 GLN A C 1
ATOM 1820 O O . GLN A 1 234 ? 9.766 -4.317 17.173 1.00 81.75 234 GLN A O 1
ATOM 1825 N N . CYS A 1 235 ? 10.748 -2.657 18.358 1.00 86.12 235 CYS A N 1
ATOM 1826 C CA . CYS A 1 235 ? 9.575 -2.361 19.170 1.00 86.12 235 CYS A CA 1
ATOM 1827 C C . CYS A 1 235 ? 8.361 -2.055 18.281 1.00 86.12 235 CYS A C 1
ATOM 1829 O O . CYS A 1 235 ? 8.476 -1.388 17.252 1.00 86.12 235 CYS A O 1
ATOM 1831 N N . HIS A 1 236 ? 7.195 -2.569 18.672 1.00 87.88 236 HIS A N 1
ATOM 1832 C CA . HIS A 1 236 ? 5.899 -2.390 18.003 1.00 87.88 236 HIS A CA 1
ATOM 1833 C C . HIS A 1 236 ? 5.750 -2.945 16.573 1.00 87.88 236 HIS A C 1
ATOM 1835 O O . HIS A 1 236 ? 4.633 -2.952 16.050 1.00 87.88 236 HIS A O 1
ATOM 1841 N N . VAL A 1 237 ? 6.804 -3.460 15.929 1.00 88.44 237 VAL A N 1
ATOM 1842 C CA . VAL A 1 237 ? 6.718 -3.984 14.549 1.00 88.44 237 VAL A CA 1
ATOM 1843 C C . VAL A 1 237 ? 5.768 -5.177 14.448 1.00 88.44 237 VAL A C 1
ATOM 1845 O O . VAL A 1 237 ? 5.009 -5.273 13.483 1.00 88.44 237 VAL A O 1
ATOM 1848 N N . HIS A 1 238 ? 5.741 -6.038 15.469 1.00 89.19 238 HIS A N 1
ATOM 1849 C CA . HIS A 1 238 ? 4.780 -7.140 15.569 1.00 89.19 238 HIS A CA 1
ATOM 1850 C C . HIS A 1 238 ? 3.333 -6.616 15.494 1.00 89.19 238 HIS A C 1
ATOM 1852 O O . HIS A 1 238 ? 2.541 -7.096 14.687 1.00 89.19 238 HIS A O 1
ATOM 1858 N N . TYR A 1 239 ? 3.000 -5.564 16.248 1.00 91.56 239 TYR A N 1
ATOM 1859 C CA . TYR A 1 239 ? 1.666 -4.969 16.244 1.00 91.56 239 TYR A CA 1
ATOM 1860 C C . TYR A 1 239 ? 1.337 -4.336 14.888 1.00 91.56 239 TYR A C 1
ATOM 1862 O O . TYR A 1 239 ? 0.229 -4.509 14.375 1.00 91.56 239 TYR A O 1
ATOM 1870 N N . VAL A 1 240 ? 2.289 -3.636 14.258 1.00 91.50 240 VAL A N 1
ATOM 1871 C CA . VAL A 1 240 ? 2.071 -3.057 12.923 1.00 91.50 240 VAL A CA 1
ATOM 1872 C C . VAL A 1 240 ? 1.748 -4.152 11.908 1.00 91.50 240 VAL A C 1
ATOM 1874 O O . VAL A 1 240 ? 0.768 -3.999 11.182 1.00 91.50 240 VAL A O 1
ATOM 1877 N N . ALA A 1 241 ? 2.495 -5.261 11.902 1.00 91.69 241 ALA A N 1
ATOM 1878 C CA . ALA A 1 241 ? 2.282 -6.382 10.987 1.00 91.69 241 ALA A CA 1
ATOM 1879 C C . ALA A 1 241 ? 0.933 -7.086 11.219 1.00 91.69 241 ALA A C 1
ATOM 1881 O O . ALA A 1 241 ? 0.147 -7.244 10.286 1.00 91.69 241 ALA A O 1
ATOM 1882 N N . LEU A 1 242 ? 0.629 -7.449 12.468 1.00 92.38 242 LEU A N 1
ATOM 1883 C CA . LEU A 1 242 ? -0.589 -8.188 12.821 1.00 92.38 242 LEU A CA 1
ATOM 1884 C C . LEU A 1 242 ? -1.856 -7.333 12.660 1.00 92.38 242 LEU A C 1
ATOM 1886 O O . LEU A 1 242 ? -2.903 -7.839 12.274 1.00 92.38 242 LEU A O 1
ATOM 1890 N N . SER A 1 243 ? -1.766 -6.016 12.868 1.00 93.19 243 SER A N 1
ATOM 1891 C CA . SER A 1 243 ? -2.903 -5.094 12.717 1.00 93.19 243 SER A CA 1
ATOM 1892 C C . SER A 1 243 ? -3.276 -4.765 11.265 1.00 93.19 243 SER A C 1
ATOM 1894 O O . SER A 1 243 ? -4.197 -3.964 11.057 1.00 93.19 243 SER A O 1
ATOM 1896 N N . ARG A 1 244 ? -2.573 -5.321 10.262 1.00 92.00 244 ARG A N 1
ATOM 1897 C CA . ARG A 1 244 ? -2.887 -5.117 8.832 1.00 92.00 244 ARG A CA 1
ATOM 1898 C C . ARG A 1 244 ? -4.087 -5.929 8.365 1.00 92.00 244 ARG A C 1
ATOM 1900 O O . ARG A 1 244 ? -4.752 -5.516 7.417 1.00 92.00 244 ARG A O 1
ATOM 1907 N N . VAL A 1 245 ? -4.356 -7.060 9.012 1.00 93.38 245 VAL A N 1
ATOM 1908 C CA . VAL A 1 245 ? -5.422 -7.978 8.607 1.00 93.38 245 VAL A CA 1
ATOM 1909 C C . VAL A 1 245 ? -6.772 -7.573 9.191 1.00 93.38 245 VAL A C 1
ATOM 1911 O O . VAL A 1 245 ? -6.840 -7.020 10.291 1.00 93.38 245 VAL A O 1
ATOM 1914 N N . THR A 1 246 ? -7.847 -7.806 8.445 1.00 91.25 246 THR A N 1
ATOM 1915 C CA . THR A 1 246 ? -9.220 -7.449 8.843 1.00 91.25 246 THR A CA 1
ATOM 1916 C C . THR A 1 246 ? -9.842 -8.421 9.845 1.00 91.25 246 THR A C 1
ATOM 1918 O O . THR A 1 246 ? -10.671 -7.996 10.642 1.00 91.25 246 THR A O 1
ATOM 1921 N N . SER A 1 247 ? -9.431 -9.692 9.846 1.00 93.44 247 SER A N 1
ATOM 1922 C CA . SER A 1 247 ? -9.936 -10.730 10.756 1.00 93.44 247 SER A CA 1
ATOM 1923 C C . SER A 1 247 ? -8.834 -11.702 11.173 1.00 93.44 247 SER A C 1
ATOM 1925 O O . SER A 1 247 ? -7.854 -11.884 10.444 1.00 93.44 247 SER A O 1
ATOM 1927 N N . LEU A 1 248 ? -9.017 -12.387 12.305 1.00 93.69 248 LEU A N 1
ATOM 1928 C CA . LEU A 1 248 ? -8.073 -13.407 12.773 1.00 93.69 248 LEU A CA 1
ATOM 1929 C C . LEU A 1 248 ? -7.918 -14.569 11.771 1.00 93.69 248 LEU A C 1
ATOM 1931 O O . LEU A 1 248 ? -6.839 -15.144 11.633 1.00 93.69 248 LEU A O 1
ATOM 1935 N N . SER A 1 249 ? -8.982 -14.895 11.031 1.00 93.50 249 SER A N 1
ATOM 1936 C CA . SER A 1 249 ? -8.992 -15.993 10.051 1.00 93.50 249 SER A CA 1
ATOM 1937 C C . SER A 1 249 ? -8.020 -15.788 8.881 1.00 93.50 249 SER A C 1
ATOM 1939 O O . SER A 1 249 ? -7.499 -16.764 8.340 1.00 93.50 249 SER A O 1
ATOM 1941 N N . GLY A 1 250 ? -7.736 -14.532 8.528 1.00 93.31 250 GLY A N 1
ATOM 1942 C CA . GLY A 1 250 ? -6.784 -14.164 7.482 1.00 93.31 250 GLY A CA 1
ATOM 1943 C C . GLY A 1 250 ? -5.340 -14.035 7.968 1.00 93.31 250 GLY A C 1
ATOM 1944 O O . GLY A 1 250 ? -4.458 -13.712 7.173 1.00 93.31 250 GLY A O 1
ATOM 1945 N N . LEU A 1 251 ? -5.083 -14.236 9.265 1.00 94.94 251 LEU A N 1
ATOM 1946 C CA . LEU A 1 251 ? -3.754 -14.120 9.852 1.00 94.94 251 LEU A CA 1
ATOM 1947 C C . LEU A 1 251 ? -3.025 -15.463 9.817 1.00 94.94 251 LEU A C 1
ATOM 1949 O O . LEU A 1 251 ? -3.503 -16.439 10.400 1.00 94.94 251 LEU A O 1
ATOM 1953 N N . TYR A 1 252 ? -1.848 -15.491 9.201 1.00 95.56 252 TYR A N 1
ATOM 1954 C CA . TYR A 1 252 ? -0.956 -16.646 9.189 1.00 95.56 252 TYR A CA 1
ATOM 1955 C C . TYR A 1 252 ? 0.391 -16.235 9.782 1.00 95.56 252 TYR A C 1
ATOM 1957 O O . TYR A 1 252 ? 1.021 -15.292 9.303 1.00 95.56 252 TYR A O 1
ATOM 1965 N N . ILE A 1 253 ? 0.833 -16.917 10.836 1.00 93.94 253 ILE A N 1
ATOM 1966 C CA . ILE A 1 253 ? 2.107 -16.621 11.497 1.00 93.94 253 ILE A CA 1
ATOM 1967 C C . ILE A 1 253 ? 3.088 -17.750 11.204 1.00 93.94 253 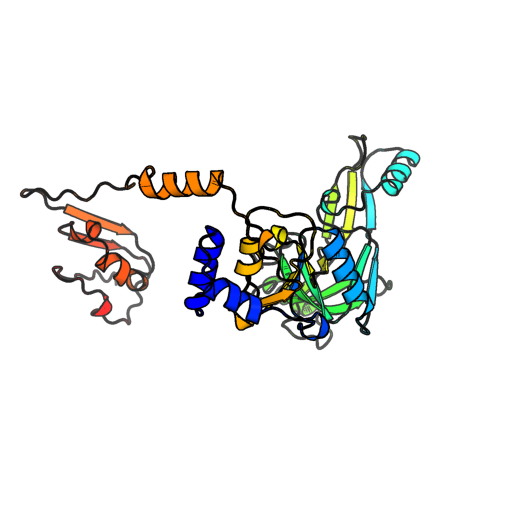ILE A C 1
ATOM 1969 O O . ILE A 1 253 ? 2.785 -18.921 11.425 1.00 93.94 253 ILE A O 1
ATOM 1973 N N . LEU A 1 254 ? 4.280 -17.391 10.738 1.00 92.31 254 LEU A N 1
ATOM 1974 C CA . LEU A 1 254 ? 5.413 -18.302 10.629 1.00 92.31 254 LEU A CA 1
ATOM 1975 C C . LEU A 1 254 ? 6.370 -18.035 11.793 1.00 92.31 254 LEU A C 1
ATOM 1977 O O . LEU A 1 254 ? 6.633 -16.879 12.128 1.00 92.31 254 LEU A O 1
ATOM 1981 N N . ASN A 1 255 ? 6.899 -19.105 12.392 1.00 88.94 255 ASN A N 1
ATOM 1982 C CA . ASN A 1 255 ? 7.919 -19.048 13.448 1.00 88.94 255 ASN A CA 1
ATOM 1983 C C . ASN A 1 255 ? 7.568 -18.074 14.588 1.00 88.94 255 ASN A C 1
ATOM 1985 O O . ASN A 1 255 ? 8.327 -17.141 14.856 1.00 88.94 255 ASN A O 1
ATOM 1989 N N . LEU A 1 256 ? 6.405 -18.260 15.228 1.00 88.00 256 LEU A N 1
ATOM 1990 C CA . LEU A 1 256 ? 5.950 -17.387 16.314 1.00 88.00 256 LEU A CA 1
ATOM 1991 C C . LEU A 1 256 ? 7.035 -17.282 17.394 1.00 88.00 256 LEU A C 1
ATOM 1993 O O . LEU A 1 256 ? 7.480 -18.287 17.943 1.00 88.00 256 LEU A O 1
ATOM 1997 N N . ASN A 1 257 ? 7.439 -16.051 17.700 1.00 86.56 257 ASN A N 1
ATOM 1998 C CA . ASN A 1 257 ? 8.445 -15.760 18.711 1.00 86.56 257 ASN A CA 1
ATOM 1999 C C . ASN A 1 257 ? 7.913 -14.667 19.648 1.00 86.56 257 ASN A C 1
ATOM 2001 O O . ASN A 1 257 ? 7.691 -13.531 19.221 1.00 86.56 257 ASN A O 1
ATOM 2005 N N . GLN A 1 258 ? 7.697 -15.026 20.914 1.00 84.75 258 GLN A N 1
ATOM 2006 C CA . GLN A 1 258 ? 7.117 -14.129 21.915 1.00 84.75 258 GLN A CA 1
ATOM 2007 C C . GLN A 1 258 ? 8.076 -13.010 22.336 1.00 84.75 258 GLN A C 1
ATOM 2009 O O . GLN A 1 258 ? 7.616 -11.897 22.571 1.00 84.75 258 GLN A O 1
ATOM 2014 N N . ASP A 1 259 ? 9.392 -13.232 22.299 1.00 83.88 259 ASP A N 1
ATOM 2015 C CA . ASP A 1 259 ? 10.411 -12.232 22.671 1.00 83.88 259 ASP A CA 1
ATOM 2016 C C . ASP A 1 259 ? 10.409 -11.008 21.735 1.00 83.88 259 ASP A C 1
ATOM 2018 O O . ASP A 1 259 ? 10.976 -9.950 22.017 1.00 83.88 259 ASP A O 1
ATOM 2022 N N . LYS A 1 260 ? 9.753 -11.137 20.579 1.00 81.81 260 LYS A N 1
ATOM 2023 C CA . LYS A 1 260 ? 9.576 -10.054 19.604 1.00 81.81 260 LYS A CA 1
ATOM 2024 C C . LYS A 1 260 ? 8.358 -9.183 19.851 1.00 81.81 260 LYS A C 1
ATOM 2026 O O . LYS A 1 260 ? 8.197 -8.147 19.194 1.00 81.81 260 LYS A O 1
ATOM 2031 N N . ILE A 1 261 ? 7.493 -9.593 20.767 1.00 85.00 261 ILE A N 1
ATOM 2032 C CA . ILE A 1 261 ? 6.368 -8.795 21.235 1.00 85.00 261 ILE A CA 1
ATOM 2033 C C . ILE A 1 261 ? 6.930 -7.807 22.260 1.00 85.00 261 ILE A C 1
ATOM 2035 O O . ILE A 1 261 ? 6.751 -7.946 23.463 1.00 85.00 261 ILE A O 1
ATOM 2039 N N . ASN A 1 262 ? 7.695 -6.835 21.757 1.00 86.38 262 ASN A N 1
ATOM 2040 C CA . ASN A 1 262 ? 8.357 -5.821 22.566 1.00 86.38 262 ASN A CA 1
ATOM 2041 C C . ASN A 1 262 ? 7.791 -4.427 22.272 1.00 86.38 262 ASN A C 1
ATOM 2043 O O . ASN A 1 262 ? 7.504 -4.078 21.120 1.00 86.38 262 ASN A O 1
ATOM 2047 N N . VAL A 1 263 ? 7.650 -3.634 23.323 1.00 90.50 263 VAL A N 1
ATOM 2048 C CA . VAL A 1 263 ? 7.042 -2.309 23.342 1.00 90.50 263 VAL A CA 1
ATOM 2049 C C . VAL A 1 263 ? 8.051 -1.321 23.920 1.00 90.50 263 VAL A C 1
ATOM 2051 O O . VAL A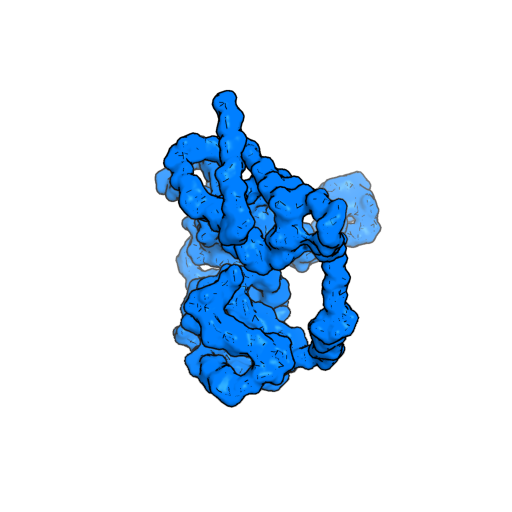 1 263 ? 8.781 -1.639 24.852 1.00 90.50 263 VAL A O 1
ATOM 2054 N N . ASP A 1 264 ? 8.114 -0.121 23.348 1.00 93.00 264 ASP A N 1
ATOM 2055 C CA . ASP A 1 264 ? 8.984 0.938 23.855 1.00 93.00 264 ASP A CA 1
ATOM 2056 C C . ASP A 1 264 ? 8.362 1.588 25.100 1.00 93.00 264 ASP A C 1
ATOM 2058 O O . ASP A 1 264 ? 7.235 2.096 25.066 1.00 93.00 264 ASP A O 1
ATOM 2062 N N . GLN A 1 265 ? 9.114 1.593 26.199 1.00 91.94 265 GLN A N 1
ATOM 2063 C CA . GLN A 1 265 ? 8.678 2.150 27.475 1.00 91.94 265 GLN A CA 1
ATOM 2064 C C . GLN A 1 265 ? 8.382 3.656 27.386 1.00 91.94 265 GLN A C 1
ATOM 2066 O O . GLN A 1 265 ? 7.400 4.121 27.966 1.00 91.94 265 GLN A O 1
ATOM 2071 N N . ASN A 1 266 ? 9.148 4.409 26.590 1.00 93.94 266 ASN A N 1
ATOM 2072 C CA . ASN A 1 266 ? 8.919 5.845 26.403 1.00 93.94 266 ASN A CA 1
ATOM 2073 C C . ASN A 1 266 ? 7.555 6.108 25.748 1.00 93.94 266 ASN A C 1
ATOM 2075 O O . ASN A 1 266 ? 6.868 7.078 26.070 1.00 93.94 266 ASN A O 1
ATOM 2079 N N . VAL A 1 267 ? 7.135 5.220 24.838 1.00 92.62 267 VAL A N 1
ATOM 2080 C CA . VAL A 1 267 ? 5.827 5.309 24.176 1.00 92.62 267 VAL A CA 1
ATOM 2081 C C . VAL A 1 267 ? 4.703 5.027 25.171 1.00 92.62 267 VAL A C 1
ATOM 2083 O O . VAL A 1 267 ? 3.694 5.731 25.154 1.00 92.62 267 VAL A O 1
ATOM 2086 N N . LEU A 1 268 ? 4.861 4.038 26.057 1.00 92.00 268 LEU A N 1
ATOM 2087 C CA . LEU A 1 268 ? 3.870 3.749 27.102 1.00 92.00 268 LEU A CA 1
ATOM 2088 C C . LEU A 1 268 ? 3.695 4.927 28.065 1.00 92.00 268 LEU A C 1
ATOM 2090 O O . LEU A 1 268 ? 2.564 5.295 28.399 1.00 92.00 268 LEU A O 1
ATOM 2094 N N . GLU A 1 269 ? 4.800 5.543 28.478 1.00 93.38 269 GLU A N 1
ATOM 2095 C CA . GLU A 1 269 ? 4.793 6.707 29.361 1.00 93.38 269 GLU A CA 1
ATOM 2096 C C . GLU A 1 269 ? 4.119 7.914 28.709 1.00 93.38 269 GLU A C 1
ATOM 2098 O O . GLU A 1 269 ? 3.210 8.502 29.304 1.00 93.38 269 GLU A O 1
ATOM 2103 N N . GLU A 1 270 ? 4.476 8.239 27.465 1.00 93.00 270 GLU A N 1
ATOM 2104 C CA . GLU A 1 270 ? 3.848 9.345 26.741 1.00 93.00 270 GLU A CA 1
ATOM 2105 C C . GLU A 1 270 ? 2.353 9.079 26.510 1.00 93.00 270 GLU A C 1
ATOM 2107 O O . GLU A 1 270 ? 1.524 9.961 26.733 1.00 93.00 270 GLU A O 1
ATOM 2112 N N . MET A 1 271 ? 1.957 7.849 26.164 1.00 91.38 271 MET A N 1
ATOM 2113 C CA . MET A 1 271 ? 0.540 7.486 26.034 1.00 91.38 271 MET A CA 1
ATOM 2114 C C . MET A 1 271 ? -0.223 7.641 27.357 1.00 91.38 271 MET A C 1
ATOM 2116 O O . MET A 1 271 ? -1.371 8.098 27.354 1.00 91.38 271 MET A O 1
ATOM 2120 N N . LYS A 1 272 ? 0.398 7.314 28.498 1.00 90.88 272 LYS A N 1
ATOM 2121 C CA . LYS A 1 272 ? -0.181 7.549 29.829 1.00 90.88 272 LYS A CA 1
ATOM 2122 C C . LYS A 1 272 ? -0.340 9.044 30.107 1.00 90.88 272 LYS A C 1
ATOM 2124 O O . LYS A 1 272 ? -1.391 9.455 30.603 1.00 90.88 272 LYS A O 1
ATOM 2129 N N . ILE A 1 273 ? 0.650 9.866 29.753 1.00 91.44 273 ILE A N 1
ATOM 2130 C CA . ILE A 1 273 ? 0.588 11.332 29.872 1.00 91.44 273 ILE A CA 1
ATOM 2131 C C . ILE A 1 273 ? -0.545 11.897 29.009 1.00 91.44 273 ILE A C 1
ATOM 2133 O O . ILE A 1 273 ? -1.344 12.694 29.504 1.00 91.44 273 ILE A O 1
ATOM 2137 N N . LEU A 1 274 ? -0.661 11.460 27.753 1.00 89.44 274 LEU A N 1
ATOM 2138 C CA . LEU A 1 274 ? -1.715 11.905 26.838 1.00 89.44 274 LEU A CA 1
ATOM 2139 C C . LEU A 1 274 ? -3.116 11.590 27.374 1.00 89.44 274 LEU A C 1
ATOM 2141 O O . LEU A 1 274 ? -3.999 12.438 27.304 1.00 89.44 274 LEU A O 1
ATOM 2145 N N . ARG A 1 275 ? -3.308 10.405 27.963 1.00 87.69 275 ARG A N 1
ATOM 2146 C CA . ARG A 1 275 ? -4.601 9.975 28.523 1.00 87.69 275 ARG A CA 1
ATOM 2147 C C . ARG A 1 275 ? -4.986 10.678 29.824 1.00 87.69 275 ARG A C 1
ATOM 2149 O O . ARG A 1 275 ? -6.171 10.791 30.108 1.00 87.69 275 ARG A O 1
ATOM 2156 N N . THR A 1 276 ? -4.011 11.104 30.628 1.00 88.44 276 THR A N 1
ATOM 2157 C CA . THR A 1 276 ? -4.263 11.591 31.999 1.00 88.44 276 THR A CA 1
ATOM 2158 C C . THR A 1 276 ? -4.062 13.091 32.174 1.00 88.44 276 THR A C 1
ATOM 2160 O O . THR A 1 276 ? -4.824 13.727 32.892 1.00 88.44 276 THR A O 1
ATOM 2163 N N . LYS A 1 277 ? -3.033 13.665 31.543 1.00 84.44 277 LYS A N 1
ATOM 2164 C CA . LYS A 1 277 ? -2.578 15.044 31.788 1.00 84.44 277 LYS A CA 1
ATOM 2165 C C . LYS A 1 277 ? -2.818 15.981 30.613 1.00 84.44 277 LYS A C 1
ATOM 2167 O O . LYS A 1 277 ? -2.949 17.182 30.823 1.00 84.44 277 LYS A O 1
ATOM 2172 N N . ARG A 1 278 ? -2.863 15.463 29.382 1.00 79.62 278 ARG A N 1
ATOM 2173 C CA . ARG A 1 278 ? -3.124 16.264 28.174 1.00 79.62 278 ARG A CA 1
ATOM 2174 C C . ARG A 1 278 ? -4.535 16.039 27.649 1.00 79.62 278 ARG A C 1
ATOM 2176 O O . ARG A 1 278 ? -4.728 15.759 26.468 1.00 79.62 278 ARG A O 1
ATOM 2183 N N . ALA A 1 279 ? -5.521 16.180 28.534 1.00 73.50 279 ALA A N 1
ATOM 2184 C CA . ALA A 1 279 ? -6.903 16.293 28.097 1.00 73.50 279 ALA A CA 1
ATOM 2185 C C . ALA A 1 279 ? -6.994 17.445 27.089 1.00 73.50 279 ALA A C 1
ATOM 2187 O O . ALA A 1 279 ? -6.498 18.547 27.346 1.00 73.50 279 ALA A O 1
ATOM 2188 N N . MET A 1 280 ? -7.579 17.179 25.921 1.00 71.50 280 MET A N 1
ATOM 2189 C CA . MET A 1 280 ? -7.805 18.239 24.950 1.00 71.50 280 MET A CA 1
ATOM 2190 C C . MET A 1 280 ? -8.711 19.278 25.601 1.00 71.50 280 MET A C 1
ATOM 2192 O O . MET A 1 280 ? -9.819 18.964 26.035 1.00 71.50 280 MET A O 1
ATOM 2196 N N . LYS A 1 281 ? -8.228 20.518 25.692 1.00 71.69 281 LYS A N 1
ATOM 2197 C CA . LYS A 1 281 ? -9.081 21.629 26.093 1.00 71.69 281 LYS A CA 1
ATOM 2198 C C . LYS A 1 281 ? -10.182 21.737 25.047 1.00 71.69 281 LYS A C 1
ATOM 2200 O O . LYS A 1 281 ? -9.881 21.787 23.855 1.00 71.69 281 LYS A O 1
ATOM 2205 N N . MET A 1 282 ? -11.433 21.746 25.493 1.00 65.56 282 MET A N 1
ATOM 2206 C CA . MET A 1 282 ? -12.567 21.901 24.593 1.00 65.56 282 MET A CA 1
ATOM 2207 C C . MET A 1 282 ? -12.353 23.178 23.771 1.00 65.56 282 MET A C 1
ATOM 2209 O O . MET A 1 282 ? -12.121 24.251 24.332 1.00 65.56 282 MET A O 1
ATOM 2213 N N . CYS A 1 283 ? -12.323 23.037 22.445 1.00 70.00 283 CYS A N 1
ATOM 2214 C CA . CYS A 1 283 ? -12.083 24.154 21.530 1.00 70.00 283 CYS A CA 1
ATOM 2215 C C . CYS A 1 283 ? -13.247 25.150 21.538 1.00 70.00 283 CYS A C 1
ATOM 2217 O O . CYS A 1 283 ? -13.047 26.327 21.256 1.00 70.00 283 CYS A O 1
ATOM 2219 N N . MET A 1 284 ? -14.431 24.678 21.926 1.00 69.81 284 MET A N 1
ATOM 2220 C CA . MET A 1 284 ? -15.613 25.488 22.160 1.00 69.81 284 MET A CA 1
ATOM 2221 C C . MET A 1 284 ? -15.916 25.499 23.660 1.00 69.81 284 MET A C 1
ATOM 2223 O O . MET A 1 284 ? -15.959 24.430 24.271 1.00 69.81 284 MET A O 1
ATOM 2227 N N . PRO A 1 285 ? -16.112 26.667 24.292 1.00 70.81 285 PRO A N 1
ATOM 2228 C CA . PRO A 1 285 ? -16.651 26.694 25.643 1.00 70.81 285 PRO A CA 1
ATOM 2229 C C . PRO A 1 285 ? -18.053 26.061 25.637 1.00 70.81 285 PRO A C 1
ATOM 2231 O O . PRO A 1 285 ? -18.766 26.180 24.636 1.00 70.81 285 PRO A O 1
ATOM 2234 N N . PRO A 1 286 ? -18.461 25.393 26.730 1.00 75.62 286 PRO A N 1
ATOM 2235 C CA . PRO A 1 286 ? -19.843 24.970 26.852 1.00 75.62 286 PRO A CA 1
ATOM 2236 C C . PRO A 1 286 ? -20.743 26.213 26.814 1.00 75.62 286 PRO A C 1
ATOM 2238 O O . PRO A 1 286 ? -20.363 27.261 27.353 1.00 75.62 286 PRO A O 1
ATOM 2241 N N . ILE A 1 287 ? -21.898 26.122 26.159 1.00 76.50 287 ILE A N 1
ATOM 2242 C CA . ILE A 1 287 ? -22.895 27.186 26.125 1.00 76.50 287 ILE A CA 1
ATOM 2243 C C . ILE A 1 287 ? -23.354 27.373 27.568 1.00 76.50 287 ILE A C 1
ATOM 2245 O O . ILE A 1 287 ? -23.875 26.467 28.212 1.00 76.50 287 ILE A O 1
ATOM 2249 N N . LYS A 1 288 ? -23.053 28.544 28.123 1.00 69.44 288 LYS A N 1
ATOM 2250 C CA . LYS A 1 288 ? -23.451 28.899 29.481 1.00 69.44 288 LYS A CA 1
ATOM 2251 C C . LYS A 1 288 ? -24.828 29.533 29.408 1.00 69.44 288 LYS A C 1
ATOM 2253 O O . LYS A 1 288 ? -24.931 30.717 29.100 1.00 69.44 288 LYS A O 1
ATOM 2258 N N . THR A 1 289 ? -25.867 28.763 29.687 1.00 63.94 289 THR A N 1
ATOM 2259 C CA . THR A 1 289 ? -27.209 29.301 29.897 1.00 63.94 289 THR A CA 1
ATOM 2260 C C . THR A 1 289 ? -27.254 29.966 31.274 1.00 63.94 289 THR A C 1
ATOM 2262 O O . THR A 1 289 ? -26.999 29.333 32.297 1.00 63.94 289 THR A O 1
ATOM 2265 N N . THR A 1 290 ? -27.499 31.276 31.308 1.00 71.06 290 THR A N 1
ATOM 2266 C CA . THR A 1 290 ? -27.864 31.982 32.548 1.00 71.06 290 THR A CA 1
ATOM 2267 C C . THR A 1 290 ? -29.370 32.210 32.560 1.00 71.06 290 THR A C 1
ATOM 2269 O O . THR A 1 290 ? -29.969 32.304 31.492 1.00 71.06 290 THR A O 1
ATOM 2272 N N . GLU A 1 291 ? -29.982 32.326 33.743 1.00 73.00 291 GLU A N 1
ATOM 2273 C CA . GLU A 1 291 ? -31.448 32.426 33.895 1.00 73.00 291 GLU A CA 1
ATOM 2274 C C . GLU A 1 291 ? -32.093 33.568 33.077 1.00 73.00 291 GLU A C 1
ATOM 2276 O O . GLU A 1 291 ? -33.271 33.485 32.749 1.00 73.00 291 GLU A O 1
ATOM 2281 N N . ASN A 1 292 ? -31.324 34.591 32.675 1.00 80.75 292 ASN A N 1
ATOM 2282 C CA . ASN A 1 292 ? -31.814 35.760 31.930 1.00 80.75 292 ASN A CA 1
ATOM 2283 C C . ASN A 1 292 ? -31.334 35.857 30.468 1.00 80.75 292 ASN A C 1
ATOM 2285 O O . ASN A 1 292 ? -31.415 36.931 29.870 1.00 80.75 292 ASN A O 1
ATOM 2289 N N . THR A 1 293 ? -30.806 34.786 29.873 1.00 84.62 293 THR A N 1
ATOM 2290 C CA . THR A 1 293 ? -30.292 34.824 28.491 1.00 84.62 293 THR A CA 1
ATOM 2291 C C . THR A 1 293 ? -30.931 33.755 27.626 1.00 84.62 293 THR A C 1
ATOM 2293 O O . THR A 1 293 ? -30.773 32.579 27.927 1.00 84.62 293 THR A O 1
ATOM 2296 N N . THR A 1 294 ? -31.551 34.152 26.512 1.00 87.56 294 THR A N 1
ATOM 2297 C CA . THR A 1 294 ? -31.932 33.216 25.447 1.00 87.56 294 THR A CA 1
ATOM 2298 C C . THR A 1 294 ? -30.736 32.950 24.544 1.00 87.56 294 THR A C 1
ATOM 2300 O O . THR A 1 294 ? -30.142 33.868 23.975 1.00 87.56 294 THR A O 1
ATOM 2303 N N . THR A 1 295 ? -30.383 31.685 24.403 1.00 87.94 295 THR A N 1
ATOM 2304 C CA . THR A 1 295 ? -29.223 31.219 23.652 1.00 87.94 295 THR A CA 1
ATOM 2305 C C . THR A 1 295 ? -29.649 30.610 22.321 1.00 87.94 295 THR A C 1
ATOM 2307 O O . THR A 1 295 ? -30.538 29.766 22.244 1.00 87.94 295 THR A O 1
ATOM 2310 N N . PHE A 1 296 ? -28.994 31.050 21.247 1.00 89.44 296 PHE A N 1
ATOM 2311 C CA . PHE A 1 296 ? -29.222 30.548 19.896 1.00 89.44 296 PHE A CA 1
ATOM 2312 C C . PHE A 1 296 ? -27.981 29.797 19.429 1.00 89.44 296 PHE A C 1
ATOM 2314 O O . PHE A 1 296 ? -26.889 30.366 19.380 1.00 89.44 296 PHE A O 1
ATOM 2321 N N . LEU A 1 297 ? -28.153 28.536 19.042 1.00 89.50 297 LEU A N 1
ATOM 2322 C CA . LEU A 1 297 ? -27.130 27.765 18.354 1.00 89.50 297 LEU A CA 1
ATOM 2323 C C . LEU A 1 297 ? -27.484 27.692 16.877 1.00 89.50 297 LEU A C 1
ATOM 2325 O O . LEU A 1 297 ? -28.459 27.054 16.491 1.00 89.50 297 LEU A O 1
ATOM 2329 N N . HIS A 1 298 ? -26.668 28.337 16.048 1.00 90.88 298 HIS A N 1
ATOM 2330 C CA . HIS A 1 298 ? -26.763 28.236 14.597 1.00 90.88 298 HIS A CA 1
ATOM 2331 C C . HIS A 1 298 ? -25.610 27.396 14.055 1.00 90.88 298 HIS A C 1
ATOM 2333 O O . HIS A 1 298 ? -24.448 27.653 14.374 1.00 90.88 298 HIS A O 1
ATOM 2339 N N . GLN A 1 299 ? -25.925 26.396 13.233 1.00 88.50 299 GLN A N 1
ATOM 2340 C CA . GLN A 1 299 ? -24.921 25.637 12.498 1.00 88.50 299 GLN A CA 1
ATOM 2341 C C . GLN A 1 299 ? -25.320 25.435 11.042 1.00 88.50 299 GLN A C 1
ATOM 2343 O O . GLN A 1 299 ? -26.410 24.957 10.722 1.00 88.50 299 GLN A O 1
ATOM 2348 N N . ASN A 1 300 ? -24.363 25.708 10.158 1.00 89.06 300 ASN A N 1
ATOM 2349 C CA . ASN A 1 300 ? -24.400 25.209 8.793 1.00 89.06 300 ASN A CA 1
ATOM 2350 C C . ASN A 1 300 ? -24.001 23.730 8.814 1.00 89.06 300 ASN A C 1
ATOM 2352 O O . ASN A 1 300 ? -22.870 23.394 9.164 1.00 89.06 300 ASN A O 1
ATOM 2356 N N . VAL A 1 301 ? -24.929 22.851 8.451 1.00 86.38 301 VAL A N 1
ATOM 2357 C CA . VAL A 1 301 ? -24.765 21.397 8.515 1.00 86.38 301 VAL A CA 1
ATOM 2358 C C . VAL A 1 301 ? -24.848 20.771 7.127 1.00 86.38 301 VAL A C 1
ATOM 2360 O O . VAL A 1 301 ? -25.433 21.315 6.190 1.00 86.38 301 VAL A O 1
ATOM 2363 N N . ARG A 1 302 ? -24.249 19.587 6.996 1.00 83.19 302 ARG A N 1
ATOM 2364 C CA . ARG A 1 302 ? -24.348 18.738 5.810 1.00 83.19 302 ARG A CA 1
ATOM 2365 C C . ARG A 1 302 ? -24.832 17.364 6.241 1.00 83.19 302 ARG A C 1
ATOM 2367 O O . ARG A 1 302 ? -24.214 16.740 7.097 1.00 83.19 302 ARG A O 1
ATOM 2374 N N . SER A 1 303 ? -25.882 16.872 5.596 1.00 84.88 303 SER A N 1
ATOM 2375 C CA . SER A 1 303 ? -26.504 15.585 5.886 1.00 84.88 303 SER A CA 1
ATOM 2376 C C . SER A 1 303 ? -26.978 15.472 7.337 1.00 84.88 303 SER A C 1
ATOM 2378 O O . SER A 1 303 ? -26.656 14.488 8.004 1.00 84.88 303 SER A O 1
ATOM 2380 N N . LEU A 1 304 ? -27.767 16.447 7.814 1.00 84.88 304 LEU A N 1
ATOM 2381 C CA . LEU A 1 304 ? -28.238 16.531 9.207 1.00 84.88 304 LEU A CA 1
ATOM 2382 C C . LEU A 1 304 ? -28.772 15.191 9.736 1.00 84.88 304 LEU A C 1
ATOM 2384 O O . LEU A 1 304 ? -28.419 14.757 10.827 1.00 84.88 304 LEU A O 1
ATOM 2388 N N . ARG A 1 305 ? -29.557 14.476 8.925 1.00 82.12 305 ARG A N 1
ATOM 2389 C CA . ARG A 1 305 ? -30.142 13.175 9.299 1.00 82.12 305 ARG A CA 1
ATOM 2390 C C . ARG A 1 305 ? -29.120 12.106 9.646 1.00 82.12 305 ARG A C 1
ATOM 2392 O O . ARG A 1 305 ? -29.361 11.304 10.537 1.00 82.12 305 ARG A O 1
ATOM 2399 N N . LYS A 1 306 ? -27.984 12.084 8.949 1.00 83.50 306 LYS A N 1
ATOM 2400 C CA . LYS A 1 306 ? -26.925 11.103 9.208 1.00 83.50 306 LYS A CA 1
ATOM 2401 C C . LYS A 1 306 ? -26.269 11.329 10.574 1.00 83.50 306 LYS A C 1
ATOM 2403 O O . LYS A 1 306 ? -25.706 10.394 11.127 1.00 83.50 306 LYS A O 1
ATOM 2408 N N . HIS A 1 307 ? -26.366 12.553 11.087 1.00 86.69 307 HIS A N 1
ATOM 2409 C CA . HIS A 1 307 ? -25.706 13.023 12.300 1.00 86.69 307 HIS A CA 1
ATOM 2410 C C . HIS A 1 307 ? -26.690 13.380 13.421 1.00 86.69 307 HIS A C 1
ATOM 2412 O O . HIS A 1 307 ? -26.289 13.915 14.450 1.00 86.69 307 HIS A O 1
ATOM 2418 N N . ILE A 1 308 ? -27.983 13.071 13.267 1.00 86.94 308 ILE A N 1
ATOM 2419 C CA . ILE A 1 308 ? -28.987 13.414 14.282 1.00 86.94 308 ILE A CA 1
ATOM 2420 C C . ILE A 1 308 ? -28.736 12.677 15.604 1.00 86.94 308 ILE A C 1
ATOM 2422 O O . ILE A 1 308 ? -28.965 13.237 16.671 1.00 86.94 308 ILE A O 1
ATOM 2426 N N . SER A 1 309 ? -28.208 11.449 15.550 1.00 86.44 309 SER A N 1
ATOM 2427 C CA . SER A 1 309 ? -27.780 10.697 16.737 1.00 86.44 309 SER A CA 1
ATOM 2428 C C . SER A 1 309 ? -26.638 11.385 17.478 1.00 86.44 309 SER A C 1
ATOM 2430 O O . SER A 1 309 ? -26.600 11.360 18.707 1.00 86.44 309 SER A O 1
ATOM 2432 N N . ASP A 1 310 ? -25.731 12.014 16.729 1.00 87.06 310 ASP A N 1
ATOM 2433 C CA . ASP A 1 310 ? -24.584 12.725 17.286 1.00 87.06 310 ASP A CA 1
ATOM 2434 C C . ASP A 1 310 ? -25.079 13.978 18.021 1.00 87.06 310 ASP A C 1
ATOM 2436 O O . ASP A 1 310 ? -24.706 14.202 19.167 1.00 87.06 310 ASP A O 1
ATOM 2440 N N . ILE A 1 311 ? -26.019 14.718 17.415 1.00 87.75 311 ILE A N 1
ATOM 2441 C CA . ILE A 1 311 ? -26.667 15.890 18.026 1.00 87.75 311 ILE A CA 1
ATOM 2442 C C . ILE A 1 311 ? -27.417 15.508 19.305 1.00 87.75 311 ILE A C 1
ATOM 2444 O O . ILE A 1 311 ? -27.235 16.162 20.325 1.00 87.75 311 ILE A O 1
ATOM 2448 N N . LYS A 1 3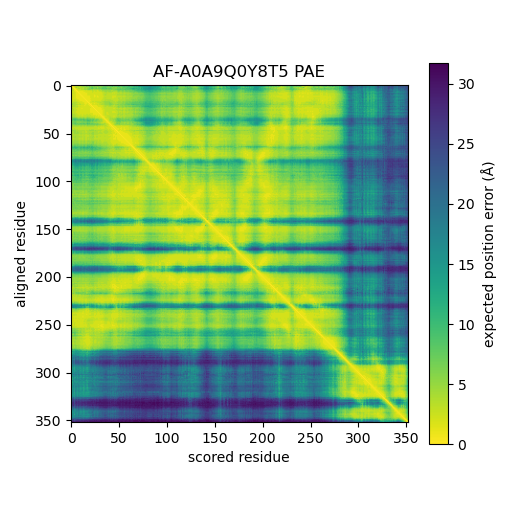12 ? -28.213 14.427 19.280 1.00 86.75 312 LYS A N 1
ATOM 2449 C CA . LYS A 1 312 ? -28.938 13.907 20.460 1.00 86.75 312 LYS A CA 1
ATOM 2450 C C . LYS A 1 312 ? -28.026 13.556 21.633 1.00 86.75 312 LYS A C 1
ATOM 2452 O O . LYS A 1 312 ? -28.467 13.575 22.775 1.00 86.75 312 LYS A O 1
ATOM 2457 N N . SER A 1 313 ? -26.775 13.216 21.344 1.00 85.94 313 SER A N 1
ATOM 2458 C CA . SER A 1 313 ? -25.791 12.821 22.350 1.00 85.94 313 SER A CA 1
ATOM 2459 C C . SER A 1 313 ? -24.935 13.998 22.835 1.00 85.94 313 SER A C 1
ATOM 2461 O O . SER A 1 313 ? -24.159 13.839 23.778 1.00 85.94 313 SER A O 1
ATOM 2463 N N . ASP A 1 314 ? -25.050 15.171 22.204 1.00 85.75 314 ASP A N 1
ATOM 2464 C CA . ASP A 1 314 ? -24.247 16.349 22.514 1.00 85.75 314 ASP A CA 1
ATOM 2465 C C . ASP A 1 314 ? -24.975 17.262 23.513 1.00 85.75 314 ASP A C 1
ATOM 2467 O O . ASP A 1 314 ? -25.834 18.077 23.165 1.00 85.75 314 ASP A O 1
ATOM 2471 N N . GLY A 1 315 ? -24.592 17.141 24.786 1.00 82.31 315 GLY A N 1
ATOM 2472 C CA . GLY A 1 315 ? -25.146 17.959 25.866 1.00 82.31 315 GLY A CA 1
ATOM 2473 C C . GLY A 1 315 ? -24.841 19.456 25.745 1.00 82.31 315 GLY A C 1
ATOM 2474 O O . GLY A 1 315 ? -25.528 20.262 26.363 1.00 82.31 315 GLY A O 1
ATOM 2475 N N . ASN A 1 316 ? -23.844 19.851 24.947 1.00 84.38 316 ASN A N 1
ATOM 2476 C CA . ASN A 1 316 ? -23.556 21.257 24.699 1.00 84.38 316 ASN A CA 1
ATOM 2477 C C . ASN A 1 316 ? -24.556 21.843 23.699 1.00 84.38 316 ASN A C 1
ATOM 2479 O O . ASN A 1 316 ? -25.077 22.931 23.919 1.00 84.38 316 ASN A O 1
ATOM 2483 N N . ILE A 1 317 ? -24.885 21.108 22.634 1.00 87.19 317 ILE A N 1
ATOM 2484 C CA . ILE A 1 317 ? -25.919 21.538 21.684 1.00 87.19 317 ILE A CA 1
ATOM 2485 C C . ILE A 1 317 ? -27.272 21.663 22.393 1.00 87.19 317 ILE A C 1
ATOM 2487 O O . ILE A 1 317 ? -27.922 22.695 22.272 1.00 87.19 317 ILE A O 1
ATOM 2491 N N . PHE A 1 318 ? -27.643 20.670 23.205 1.00 85.50 318 PHE A N 1
ATOM 2492 C CA . PHE A 1 318 ? -28.896 20.658 23.977 1.00 85.50 318 PHE A CA 1
ATOM 2493 C C . PHE A 1 318 ? -28.988 21.711 25.089 1.00 85.50 318 PHE A C 1
ATOM 2495 O O . PHE A 1 318 ? -30.041 21.868 25.699 1.00 85.50 318 PHE A O 1
ATOM 2502 N N . SER A 1 319 ? -27.904 22.430 25.382 1.00 85.69 319 SER A N 1
ATOM 2503 C CA . SER A 1 319 ? -27.935 23.506 26.377 1.00 85.69 319 SER A CA 1
ATOM 2504 C C . SER A 1 319 ? -28.389 24.857 25.812 1.00 85.69 319 SER A C 1
ATOM 2506 O O . SER A 1 319 ? -28.568 25.795 26.588 1.00 85.69 319 SER A O 1
ATOM 2508 N N . ALA A 1 320 ? -28.588 24.960 24.489 1.00 88.38 320 ALA A N 1
ATOM 2509 C CA . ALA A 1 320 ? -29.116 26.159 23.843 1.00 88.38 320 ALA A CA 1
ATOM 2510 C C . ALA A 1 320 ? -30.652 26.172 23.786 1.00 88.38 320 ALA A C 1
ATOM 2512 O O . ALA A 1 320 ? -31.268 25.158 23.479 1.00 88.38 320 ALA A O 1
ATOM 2513 N N . ASP A 1 321 ? -31.281 27.328 23.980 1.00 89.31 321 ASP A N 1
ATOM 2514 C CA . ASP A 1 321 ? -32.748 27.458 23.970 1.00 89.31 321 ASP A CA 1
ATOM 2515 C C . ASP A 1 321 ? -33.346 27.303 22.564 1.00 89.31 321 ASP A C 1
ATOM 2517 O O . ASP A 1 321 ? -34.453 26.793 22.391 1.00 89.31 321 ASP A O 1
ATOM 2521 N N . VAL A 1 322 ? -32.608 27.736 21.537 1.00 90.81 322 VAL A N 1
ATOM 2522 C CA . VAL A 1 322 ? -33.032 27.660 20.135 1.00 90.81 322 VAL A CA 1
ATOM 2523 C C . VAL A 1 322 ? -31.938 27.034 19.280 1.00 90.81 322 VAL A C 1
ATOM 2525 O O . VAL A 1 322 ? -30.821 27.548 19.198 1.00 90.81 322 VAL A O 1
ATOM 2528 N N . LEU A 1 323 ? -32.284 25.949 18.584 1.00 91.25 323 LEU A N 1
ATOM 2529 C CA . LEU A 1 323 ? -31.400 25.244 17.655 1.00 91.25 323 LEU A CA 1
ATOM 2530 C C . LEU A 1 323 ? -31.792 25.559 16.212 1.00 91.25 323 LEU A C 1
ATOM 2532 O O . LEU A 1 323 ? -32.914 25.287 15.787 1.00 91.25 323 LEU A O 1
ATOM 2536 N N . VAL A 1 324 ? -30.856 26.109 15.444 1.00 92.31 324 VAL A N 1
ATOM 2537 C CA . VAL A 1 324 ? -31.051 26.469 14.039 1.00 92.31 324 VAL A CA 1
ATOM 2538 C C . VAL A 1 324 ? -30.019 25.740 13.187 1.00 92.31 324 VAL A C 1
ATOM 2540 O O . VAL A 1 324 ? -28.837 26.080 13.172 1.00 92.31 324 VAL A O 1
ATOM 2543 N N . PHE A 1 325 ? -30.479 24.743 12.437 1.00 89.88 325 PHE A N 1
ATOM 2544 C CA . PHE A 1 325 ? -29.646 23.987 11.506 1.00 89.88 325 PHE A CA 1
ATOM 2545 C C . PHE A 1 325 ? -29.957 24.403 10.068 1.00 89.88 325 PHE A C 1
ATOM 2547 O O . PHE A 1 325 ? -31.110 24.372 9.641 1.00 89.88 325 PHE A O 1
ATOM 2554 N N . THR A 1 326 ? -28.934 24.796 9.311 1.00 88.81 326 THR A N 1
ATOM 2555 C CA . THR A 1 326 ? -29.067 25.224 7.910 1.00 88.81 326 THR A CA 1
ATOM 2556 C C . THR A 1 326 ? -28.314 24.263 6.994 1.00 88.81 326 THR A C 1
ATOM 2558 O O . THR A 1 326 ? -27.122 24.046 7.176 1.00 88.81 326 THR A O 1
ATOM 2561 N N . GLU A 1 327 ? -28.993 23.690 5.999 1.00 84.12 327 GLU A N 1
ATOM 2562 C CA . GLU A 1 327 ? -28.419 22.754 5.022 1.00 84.12 327 GLU A CA 1
ATOM 2563 C C . GLU A 1 327 ? -28.910 23.089 3.603 1.00 84.12 327 GLU A C 1
ATOM 2565 O O . GLU A 1 327 ? -30.067 23.454 3.415 1.00 84.12 327 G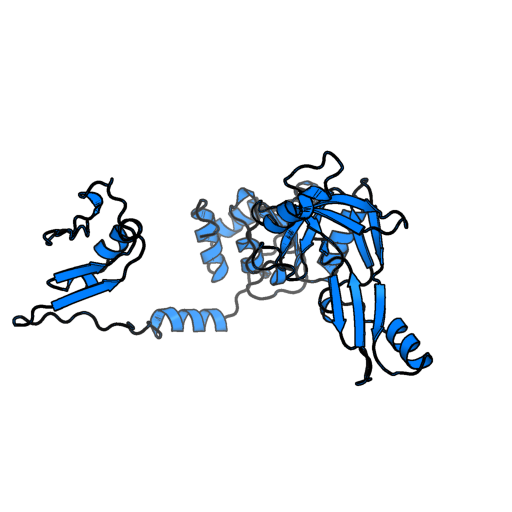LU A O 1
ATOM 2570 N N . CYS A 1 328 ? -28.050 22.925 2.591 1.00 70.88 328 CYS A N 1
ATOM 2571 C CA . CYS A 1 328 ? -28.360 23.259 1.192 1.00 70.88 328 CYS A CA 1
ATOM 2572 C C . CYS A 1 328 ? -29.102 22.151 0.410 1.00 70.88 328 CYS A C 1
ATOM 2574 O O . CYS A 1 328 ? -29.456 22.355 -0.746 1.00 70.88 328 CYS A O 1
ATOM 2576 N N . HIS A 1 329 ? -29.312 20.968 0.998 1.00 63.97 329 HIS A N 1
ATOM 2577 C CA . HIS A 1 329 ? -29.890 19.792 0.335 1.00 63.97 329 HIS A CA 1
ATOM 2578 C C . HIS A 1 329 ? -31.058 19.199 1.139 1.00 63.97 329 HIS A C 1
ATOM 2580 O O . HIS A 1 329 ? -30.926 18.158 1.780 1.00 63.97 329 HIS A O 1
ATOM 2586 N N . LEU A 1 330 ? -32.234 19.824 1.078 1.00 57.09 330 LEU A N 1
ATOM 2587 C CA . LEU A 1 330 ? -33.470 19.214 1.574 1.00 57.09 330 LEU A CA 1
ATOM 2588 C C . LEU A 1 330 ? -34.208 18.545 0.407 1.00 57.09 330 LEU A C 1
ATOM 2590 O O . LEU A 1 330 ? -34.928 19.191 -0.345 1.00 57.09 330 LEU A O 1
ATOM 2594 N N . THR A 1 331 ? -34.046 17.230 0.240 1.00 57.47 331 THR A N 1
ATOM 2595 C CA . THR A 1 331 ? -34.942 16.450 -0.634 1.00 57.47 331 THR A CA 1
ATOM 2596 C C . THR A 1 331 ? -36.363 16.497 -0.065 1.00 57.47 331 THR A C 1
ATOM 2598 O O . THR A 1 331 ? -36.576 16.116 1.090 1.00 57.47 331 THR A O 1
ATOM 2601 N N . SER A 1 332 ? -37.327 16.946 -0.873 1.00 54.41 332 SER A N 1
ATOM 2602 C CA . SER A 1 332 ? -38.717 17.264 -0.495 1.00 54.41 332 SER A CA 1
ATOM 2603 C C . SER A 1 332 ? -39.571 16.077 -0.016 1.00 54.41 332 SER A C 1
ATOM 2605 O O . SER A 1 332 ? -40.684 16.279 0.464 1.00 54.41 332 SER A O 1
ATOM 2607 N N . THR A 1 333 ? -39.063 14.848 -0.109 1.00 53.34 333 THR A N 1
ATOM 2608 C CA . THR A 1 333 ? -39.836 13.600 -0.008 1.00 53.34 333 THR A CA 1
ATOM 2609 C C . THR A 1 333 ? -39.760 12.864 1.329 1.00 53.34 333 THR A C 1
ATOM 2611 O O . THR A 1 333 ? -40.196 11.721 1.410 1.00 53.34 333 THR A O 1
ATOM 2614 N N . ALA A 1 334 ? -39.210 13.454 2.388 1.00 55.84 334 ALA A N 1
ATOM 2615 C CA . ALA A 1 334 ? -38.835 12.662 3.559 1.00 55.84 334 ALA A CA 1
ATOM 2616 C C . ALA A 1 334 ? -39.550 13.013 4.872 1.00 55.84 334 ALA A C 1
ATOM 2618 O O . ALA A 1 334 ? -39.868 14.171 5.144 1.00 55.84 334 ALA A O 1
ATOM 2619 N N . CYS A 1 335 ? -39.768 11.959 5.666 1.00 58.97 335 CYS A N 1
ATOM 2620 C CA . CYS A 1 335 ? -40.477 11.946 6.941 1.00 58.97 335 CYS A CA 1
ATOM 2621 C C . CYS A 1 335 ? -39.822 12.887 7.963 1.00 58.97 335 CYS A C 1
ATOM 2623 O O . CYS A 1 335 ? -38.605 12.896 8.138 1.00 58.97 335 CYS A O 1
ATOM 2625 N N . THR A 1 336 ? -40.635 13.695 8.639 1.00 65.06 336 THR A N 1
ATOM 2626 C CA . THR A 1 336 ? -40.194 14.685 9.633 1.00 65.06 336 THR A CA 1
ATOM 2627 C C . THR A 1 336 ? -39.938 14.086 11.016 1.00 65.06 336 THR A C 1
ATOM 2629 O O . THR A 1 336 ? -39.314 14.741 11.846 1.00 65.06 336 THR A O 1
ATOM 2632 N N . GLN A 1 337 ? -40.374 12.846 11.261 1.00 65.00 337 GLN A N 1
ATOM 2633 C CA . GLN A 1 337 ? -40.228 12.169 12.556 1.00 65.00 337 GLN A CA 1
ATOM 2634 C C . GLN A 1 337 ? -38.760 11.899 12.924 1.00 65.00 337 GLN A C 1
ATOM 2636 O O . GLN A 1 337 ? -38.397 11.980 14.095 1.00 65.00 337 GLN A O 1
ATOM 2641 N N . ASP A 1 338 ? -37.893 11.681 11.932 1.00 73.19 338 ASP A N 1
ATOM 2642 C CA . ASP A 1 338 ? -36.477 11.344 12.150 1.00 73.19 338 ASP A CA 1
ATOM 2643 C C . ASP A 1 338 ? -35.642 12.509 12.716 1.00 73.19 338 ASP A C 1
ATOM 2645 O O . ASP A 1 338 ? -34.515 12.307 13.166 1.00 73.19 338 ASP A O 1
ATOM 2649 N N . LEU A 1 339 ? -36.179 13.735 12.689 1.00 78.81 339 LEU A N 1
ATOM 2650 C CA . LEU A 1 339 ? -35.510 14.960 13.144 1.00 78.81 339 LEU A CA 1
ATOM 2651 C C . LEU A 1 339 ? -36.016 15.458 14.504 1.00 78.81 339 LEU A C 1
ATOM 2653 O O . LEU A 1 339 ? -35.619 16.534 14.944 1.00 78.81 339 LEU A O 1
ATOM 2657 N N . HIS A 1 340 ? -36.886 14.697 15.173 1.00 83.56 340 HIS A N 1
ATOM 2658 C CA . HIS A 1 340 ? -37.387 15.067 16.491 1.00 83.56 340 HIS A CA 1
ATOM 2659 C C . HIS A 1 340 ? -36.265 15.050 17.539 1.00 83.56 340 HIS A C 1
ATOM 2661 O O . HIS A 1 340 ? -35.555 14.044 17.683 1.00 83.56 340 HIS A O 1
ATOM 2667 N N . LEU A 1 341 ? -36.144 16.152 18.280 1.00 85.62 341 LEU A N 1
ATOM 2668 C CA . LEU A 1 341 ? -35.268 16.309 19.438 1.00 85.62 341 LEU A CA 1
ATOM 2669 C C . LEU A 1 341 ? -36.149 16.500 20.673 1.00 85.62 341 LEU A C 1
ATOM 2671 O O . LEU A 1 341 ? -37.020 17.367 20.685 1.00 85.62 341 LEU A O 1
ATOM 2675 N N . ASP A 1 342 ? -35.935 15.681 21.698 1.00 85.50 342 ASP A N 1
ATOM 2676 C CA . ASP A 1 342 ? -36.759 15.720 22.905 1.00 85.50 342 ASP A CA 1
ATOM 2677 C C . ASP A 1 342 ? -36.577 17.062 23.629 1.00 85.50 342 ASP A C 1
ATOM 2679 O O . ASP A 1 342 ? -35.457 17.540 23.793 1.00 85.50 342 ASP A O 1
ATOM 2683 N N . GLY A 1 343 ? -37.682 17.692 24.031 1.00 85.81 343 GLY A N 1
ATOM 2684 C CA . GLY A 1 343 ? -37.665 19.020 24.659 1.00 85.81 343 GLY A CA 1
ATOM 2685 C C . GLY A 1 343 ? -37.648 20.206 23.686 1.00 85.81 343 GLY A C 1
ATOM 2686 O O . GLY A 1 343 ? -37.732 21.342 24.143 1.00 85.81 343 GLY A O 1
ATOM 2687 N N . TYR A 1 344 ? -37.618 19.972 22.368 1.00 88.56 344 TYR A N 1
ATOM 2688 C CA . TYR A 1 344 ? -37.676 21.029 21.353 1.00 88.56 344 TYR A CA 1
ATOM 2689 C C . TYR A 1 344 ? -38.892 20.891 20.440 1.00 88.56 344 TYR A C 1
ATOM 2691 O O . TYR A 1 344 ? -39.297 19.797 20.055 1.00 88.56 344 TYR A O 1
ATOM 2699 N N . ASN A 1 345 ? -39.429 22.034 20.014 1.00 89.00 345 ASN A N 1
ATOM 2700 C CA . ASN A 1 345 ? -40.443 22.091 18.966 1.00 89.00 345 ASN A CA 1
ATOM 2701 C C . ASN A 1 345 ? -39.768 22.255 17.598 1.00 89.00 345 ASN A C 1
ATOM 2703 O O . ASN A 1 345 ? -39.023 23.210 17.375 1.00 89.00 345 ASN A O 1
ATOM 2707 N N . LEU A 1 346 ? -40.027 21.324 16.676 1.00 87.38 346 LEU A N 1
ATOM 2708 C CA . LEU A 1 346 ? -39.430 21.332 15.340 1.00 87.38 346 LEU A CA 1
ATOM 2709 C C . LEU A 1 346 ? -40.159 22.310 14.408 1.00 87.38 346 LEU A C 1
ATOM 2711 O O . LEU A 1 346 ? -41.331 22.116 14.087 1.00 87.38 346 LEU A O 1
ATOM 2715 N N . PHE A 1 347 ? -39.426 23.293 13.882 1.00 86.31 347 PHE A N 1
ATOM 2716 C CA . PHE A 1 347 ? -39.882 24.178 12.809 1.00 86.31 347 PHE A CA 1
ATOM 2717 C C . PHE A 1 347 ? -39.054 23.934 11.547 1.00 86.31 347 PHE A C 1
ATOM 2719 O O . PHE A 1 347 ? -37.825 23.945 11.585 1.00 86.31 347 PHE A O 1
ATOM 2726 N N . LEU A 1 348 ? -39.721 23.721 10.411 1.00 81.00 348 LEU A N 1
ATOM 2727 C CA . LEU A 1 348 ? -39.065 23.503 9.122 1.00 81.00 348 LEU A CA 1
ATOM 2728 C C . LEU A 1 348 ? -39.370 24.669 8.189 1.00 81.00 348 LEU A C 1
ATOM 2730 O O . LEU A 1 348 ? -40.500 24.818 7.729 1.00 81.00 348 LEU A O 1
ATOM 2734 N N . ASN A 1 349 ? -38.348 25.461 7.869 1.00 73.56 349 ASN A N 1
ATOM 2735 C CA . ASN A 1 349 ? -38.444 26.446 6.802 1.00 73.56 349 ASN A CA 1
ATOM 2736 C C . ASN A 1 349 ? -38.156 25.751 5.464 1.00 73.56 349 ASN A C 1
ATOM 2738 O O . ASN A 1 349 ? -37.001 25.556 5.087 1.00 73.56 349 ASN A O 1
ATOM 2742 N N . LYS A 1 350 ? -39.210 25.303 4.776 1.00 65.12 350 LYS A N 1
ATOM 2743 C CA . LYS A 1 350 ? -39.094 24.814 3.400 1.00 65.12 350 LYS A CA 1
ATOM 2744 C C . LYS A 1 350 ? -39.044 26.038 2.491 1.00 65.12 350 LYS A C 1
ATOM 2746 O O . LYS A 1 350 ? -40.087 26.610 2.190 1.00 65.12 350 LYS A O 1
ATOM 2751 N N . SER A 1 351 ? -37.848 26.451 2.081 1.00 51.97 351 SER A N 1
ATOM 2752 C CA . SER A 1 351 ? -37.710 27.349 0.934 1.00 51.97 351 SER A CA 1
ATOM 2753 C C . SER A 1 351 ? -38.340 26.641 -0.268 1.00 51.97 351 SER A C 1
ATOM 2755 O O . SE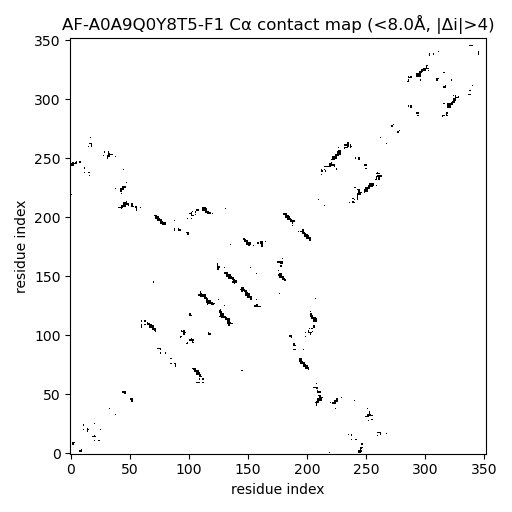R A 1 351 ? -37.893 25.552 -0.629 1.00 51.97 351 SER A O 1
ATOM 2757 N N . VAL A 1 352 ? -39.444 27.197 -0.772 1.00 39.81 352 VAL A N 1
ATOM 2758 C CA . VAL A 1 352 ? -40.144 26.730 -1.980 1.00 39.81 352 VAL A CA 1
ATOM 2759 C C . VAL A 1 352 ? -39.262 26.942 -3.199 1.00 39.81 352 VAL A C 1
ATOM 2761 O O . VAL A 1 352 ? -38.629 28.022 -3.264 1.00 39.81 352 VAL A O 1
#

Solvent-accessible surface area (backbone atoms only — not comparable to full-atom values): 20731 Å² total; per-residue (Å²): 121,74,34,71,91,29,61,70,51,44,51,44,51,55,26,48,62,73,62,62,60,47,76,66,48,52,51,55,54,55,73,30,51,48,57,87,89,78,53,67,87,86,34,34,32,38,28,89,43,68,66,60,20,50,53,50,31,50,52,54,58,66,71,52,88,52,68,67,49,75,46,69,42,49,75,44,76,47,60,87,66,55,71,68,58,48,51,56,47,65,76,58,56,72,72,55,27,82,71,41,83,50,40,49,57,65,45,71,49,38,46,70,38,41,29,23,28,53,40,70,77,38,67,95,35,49,36,26,54,64,45,42,26,31,31,69,46,77,40,62,40,97,84,72,45,77,54,38,40,28,27,37,45,76,51,78,69,45,31,47,61,58,37,61,74,46,48,83,74,57,82,56,100,65,65,89,71,44,27,79,44,51,65,45,77,48,76,38,67,58,83,88,58,86,59,44,34,36,37,39,38,31,53,52,59,42,69,40,48,23,40,31,40,78,77,45,67,84,50,79,35,70,38,34,33,41,61,47,71,68,93,76,71,50,61,47,50,55,45,58,50,62,66,24,33,38,41,70,89,27,46,38,27,30,58,82,50,72,88,38,71,35,63,56,66,70,57,53,50,51,52,50,42,47,74,71,74,53,66,78,73,70,90,62,79,72,63,78,70,50,100,90,54,91,40,76,44,77,43,84,46,79,65,57,78,85,42,42,70,58,54,76,68,31,70,54,65,70,45,37,79,38,83,44,78,45,62,97,80,77,73,92,85,67,78,71,73,80,73,70,50,93,98,59,85,90,81,82,86,76,84,126

Secondary structure (DSSP, 8-state):
-TTTT-HHHHHHHHHHHTT---HHHHHHHHTTB--GGGS-TTSEEEESSHHHHHHHHHHHHHH--S-EEEEE-EEEEEES--HHHHHHHHHT--SSGGGGTT--SEEEEETT-EEEE-S-SBGGGTB-TT-EEEEEEEEE-TTSSEEEEEEEESSTTTTHHHHHHGGGG--S---TTPEEE--EEEEE--SS-SSEEEEEEE-SEEE-SEEETTTTTT--BSSEEEE---S---TTHHHHHHTTBSSGGGEEEES--GGG----HHHHHHHHHHHHT-PPPPSS------TT---EEEEE-SSGGGGHHHHHH-TTGGGSSEEEEE-S---TT--SGGG--TT---------

Nearest PDB structures (foldseek):
  8bnx-assembly2_B  TM=6.957E-01  e=4.993E-19  Deferribacter desulfuricans
  8bnx-assembly1_A  TM=7.062E-01  e=7.105E-18  Deferribacter desulfuricans
  7bil-assembly1_A  TM=6.857E-01  e=3.182E-16  Thermus oshimai JL-2
  7oar-assembly1_A  TM=6.886E-01  e=1.724E-15  Thermus oshimai
  7lcc-assembly1_A  TM=6.859E-01  e=4.765E-14  synthetic construct

Organism: Holothuria leucospilota (NCBI:txid206669)